Protein AF-0000000081877568 (afdb_homodimer)

Structure (mmCIF, N/CA/C/O backbone):
data_AF-0000000081877568-model_v1
#
loop_
_entity.id
_entity.type
_entity.pdbx_description
1 polymer 'Glutathione peroxidase'
#
loop_
_atom_site.group_PDB
_atom_site.id
_atom_site.type_symbol
_atom_site.label_atom_id
_atom_site.label_alt_id
_atom_site.label_comp_id
_atom_site.label_asym_id
_atom_site.label_entity_id
_atom_site.label_seq_id
_atom_site.pdbx_PDB_ins_code
_atom_site.Cartn_x
_atom_site.Cartn_y
_atom_site.Cartn_z
_atom_site.occupancy
_atom_site.B_iso_or_equiv
_atom_site.auth_seq_id
_atom_site.auth_comp_id
_atom_site.auth_asym_id
_atom_site.auth_atom_id
_atom_site.pdbx_PDB_model_num
ATOM 1 N N . ILE A 1 1 ? 14.102 19.844 -15.031 1 18.78 1 ILE A N 1
ATOM 2 C CA . ILE A 1 1 ? 12.945 18.953 -14.977 1 18.78 1 ILE A CA 1
ATOM 3 C C . ILE A 1 1 ? 12.984 18.156 -13.68 1 18.78 1 ILE A C 1
ATOM 5 O O . ILE A 1 1 ? 13.945 17.438 -13.414 1 18.78 1 ILE A O 1
ATOM 9 N N . CYS A 1 2 ? 12.453 18.781 -12.648 1 18.77 2 CYS A N 1
ATOM 10 C CA . CYS A 1 2 ? 12.531 18.562 -11.203 1 18.77 2 CYS A CA 1
ATOM 11 C C . CYS A 1 2 ? 11.984 17.188 -10.828 1 18.77 2 CYS A C 1
ATOM 13 O O . CYS A 1 2 ? 10.836 16.859 -11.133 1 18.77 2 CYS A O 1
ATOM 15 N N . ASN A 1 3 ? 12.805 16.141 -10.938 1 21.2 3 ASN A N 1
ATOM 16 C CA . ASN A 1 3 ? 12.641 14.719 -10.641 1 21.2 3 ASN A CA 1
ATOM 17 C C . ASN A 1 3 ? 12.164 14.492 -9.211 1 21.2 3 ASN A C 1
ATOM 19 O O . ASN A 1 3 ? 12.977 14.469 -8.281 1 21.2 3 ASN A O 1
ATOM 23 N N . ALA A 1 4 ? 11.078 15.148 -8.797 1 24.31 4 ALA A N 1
ATOM 24 C CA . ALA A 1 4 ? 10.555 15.164 -7.438 1 24.31 4 ALA A CA 1
ATOM 25 C C . ALA A 1 4 ? 10.117 13.773 -7 1 24.31 4 ALA A C 1
ATOM 27 O O . ALA A 1 4 ? 9.227 13.172 -7.609 1 24.31 4 ALA A O 1
ATOM 28 N N . THR A 1 5 ? 11.023 12.891 -6.59 1 25.52 5 THR A N 1
ATOM 29 C CA . THR A 1 5 ? 10.828 11.531 -6.094 1 25.52 5 THR A CA 1
ATOM 30 C C . THR A 1 5 ? 9.953 11.539 -4.84 1 25.52 5 THR A C 1
ATOM 32 O O . THR A 1 5 ? 10.328 12.117 -3.82 1 25.52 5 THR A O 1
ATOM 35 N N . LEU A 1 6 ? 8.703 11.781 -4.914 1 25.05 6 LEU A N 1
ATOM 36 C CA . LEU A 1 6 ? 7.84 11.719 -3.738 1 25.05 6 LEU A CA 1
ATOM 37 C C . LEU A 1 6 ? 7.848 10.32 -3.131 1 25.05 6 LEU A C 1
ATOM 39 O O . LEU A 1 6 ? 7.598 9.336 -3.828 1 25.05 6 LEU A O 1
ATOM 43 N N . ALA A 1 7 ? 8.586 10.086 -2.074 1 28.97 7 ALA A N 1
ATOM 44 C CA . ALA A 1 7 ? 8.648 8.844 -1.309 1 28.97 7 ALA A CA 1
ATOM 45 C C . ALA A 1 7 ? 7.379 8.641 -0.487 1 28.97 7 ALA A C 1
ATOM 47 O O . ALA A 1 7 ? 6.984 9.516 0.28 1 28.97 7 ALA A O 1
ATOM 48 N N . TYR A 1 8 ? 6.348 8.023 -1.062 1 29.47 8 TYR A N 1
ATOM 49 C CA . TYR A 1 8 ? 5.18 7.758 -0.227 1 29.47 8 TYR A CA 1
ATOM 50 C C . TYR A 1 8 ? 5.438 6.578 0.703 1 29.47 8 TYR A C 1
ATOM 52 O O . TYR A 1 8 ? 6.016 5.57 0.292 1 29.47 8 TYR A O 1
ATOM 60 N N . PHE A 1 9 ? 5.66 6.824 1.998 1 29.78 9 PHE A N 1
ATOM 61 C CA . PHE A 1 9 ? 5.82 5.812 3.035 1 29.78 9 PHE A CA 1
ATOM 62 C C . PHE A 1 9 ? 4.473 5.188 3.393 1 29.78 9 PHE A C 1
ATOM 64 O O . PHE A 1 9 ? 3.541 5.895 3.777 1 29.78 9 PHE A O 1
ATOM 71 N N . ILE A 1 10 ? 4.023 4.113 2.703 1 33.88 10 ILE A N 1
ATOM 72 C CA . ILE A 1 10 ? 2.811 3.428 3.135 1 33.88 10 ILE A CA 1
ATOM 73 C C . ILE A 1 10 ? 3.141 2.455 4.266 1 33.88 10 ILE A C 1
ATOM 75 O O . ILE A 1 10 ? 3.91 1.509 4.07 1 33.88 10 ILE A O 1
ATOM 79 N N . SER A 1 11 ? 3.094 2.803 5.566 1 32.31 11 SER A N 1
ATOM 80 C CA . SER A 1 11 ? 3.246 1.868 6.68 1 32.31 11 SER A CA 1
ATOM 81 C C . SER A 1 11 ? 1.912 1.228 7.047 1 32.31 11 SER A C 1
ATOM 83 O O . SER A 1 11 ? 0.944 1.928 7.352 1 32.31 11 SER A O 1
ATOM 85 N N . ILE A 1 12 ? 1.665 -0.004 6.707 1 33.75 12 ILE A N 1
ATOM 86 C CA . ILE A 1 12 ? 0.531 -0.754 7.234 1 33.75 12 ILE A CA 1
ATOM 87 C C . ILE A 1 12 ? 0.795 -1.132 8.688 1 33.75 12 ILE A C 1
ATOM 89 O O . ILE A 1 12 ? 1.761 -1.84 8.992 1 33.75 12 ILE A O 1
ATOM 93 N N . ILE A 1 13 ? 0.238 -0.542 9.781 1 34.72 13 ILE A N 1
ATOM 94 C CA . ILE A 1 13 ? 0.428 -0.777 11.211 1 34.72 13 ILE A CA 1
ATOM 95 C C . ILE A 1 13 ? -0.438 -1.951 11.656 1 34.72 13 ILE A C 1
ATOM 97 O O . ILE A 1 13 ? -1.658 -1.936 11.477 1 34.72 13 ILE A O 1
ATOM 101 N N . PHE A 1 14 ? 0.13 -3.184 11.969 1 32.09 14 PHE A N 1
ATOM 102 C CA . PHE A 1 14 ? -0.441 -4.406 12.516 1 32.09 14 PHE A CA 1
ATOM 103 C C . PHE A 1 14 ? -0.723 -4.246 14.008 1 32.09 14 PHE A C 1
ATOM 105 O O . PHE A 1 14 ? 0.167 -3.879 14.781 1 32.09 14 PHE A O 1
ATOM 112 N N . LEU A 1 15 ? -2.014 -4.211 14.555 1 32.47 15 LEU A N 1
ATOM 113 C CA . LEU A 1 15 ? -2.352 -4.191 15.977 1 32.47 15 LEU A CA 1
ATOM 114 C C . LEU A 1 15 ? -2.418 -5.609 16.531 1 32.47 15 LEU A C 1
ATOM 116 O O . LEU A 1 15 ? -3.354 -6.355 16.25 1 32.47 15 LEU A O 1
ATOM 120 N N . ALA A 1 16 ? -1.435 -6.523 16.859 1 30.75 16 ALA A N 1
ATOM 121 C CA . ALA A 1 16 ? -1.685 -7.727 17.656 1 30.75 16 ALA A CA 1
ATOM 122 C C . ALA A 1 16 ? -1.889 -7.391 19.125 1 30.75 16 ALA A C 1
ATOM 124 O O . ALA A 1 16 ? -1.074 -6.684 19.719 1 30.75 16 ALA A O 1
ATOM 125 N N . PHE A 1 17 ? -3.076 -7.613 19.766 1 33.62 17 PHE A N 1
ATOM 126 C CA . PHE A 1 17 ? -3.35 -7.551 21.203 1 33.62 17 PHE A CA 1
ATOM 127 C C . PHE A 1 17 ? -2.73 -8.742 21.922 1 33.62 17 PHE A C 1
ATOM 129 O O . PHE A 1 17 ? -3.277 -9.844 21.891 1 33.62 17 PHE A O 1
ATOM 136 N N . SER A 1 18 ? -1.493 -9.258 21.953 1 36.12 18 SER A N 1
ATOM 137 C CA . SER A 1 18 ? -1.161 -10.258 22.969 1 36.12 18 SER A CA 1
ATOM 138 C C . SER A 1 18 ? -1.248 -9.672 24.375 1 36.12 18 SER A C 1
ATOM 140 O O . SER A 1 18 ? -1.17 -8.461 24.547 1 36.12 18 SER A O 1
ATOM 142 N N . ALA A 1 19 ? -1.182 -10.727 25.656 1 34.47 19 ALA A N 1
ATOM 143 C CA . ALA A 1 19 ? -1.156 -10.68 27.125 1 34.47 19 ALA A CA 1
ATOM 144 C C . ALA A 1 19 ? -0.089 -9.703 27.609 1 34.47 19 ALA A C 1
ATOM 146 O O . ALA A 1 19 ? 0.769 -9.266 26.844 1 34.47 19 ALA A O 1
ATOM 147 N N . SER A 1 20 ? 0.709 -10.07 28.953 1 37.31 20 SER A N 1
ATOM 148 C CA . SER A 1 20 ? 1.477 -9.25 29.891 1 37.31 20 SER A CA 1
ATOM 149 C C . SER A 1 20 ? 2.641 -8.555 29.188 1 37.31 20 SER A C 1
ATOM 151 O O . SER A 1 20 ? 3.547 -8.039 29.844 1 37.31 20 SER A O 1
ATOM 153 N N . GLU A 1 21 ? 3.1 -8.922 27.906 1 36.28 21 GLU A N 1
ATOM 154 C CA . GLU A 1 21 ? 4.414 -8.656 27.328 1 36.28 21 GLU A CA 1
ATOM 155 C C . GLU A 1 21 ? 4.719 -7.16 27.312 1 36.28 21 GLU A C 1
ATOM 157 O O . GLU A 1 21 ? 3.811 -6.34 27.188 1 36.28 21 GLU A O 1
ATOM 162 N N . GLN A 1 22 ? 5.898 -6.691 27.703 1 38.66 22 GLN A N 1
ATOM 163 C CA . GLN A 1 22 ? 6.477 -5.383 27.422 1 38.66 22 GLN A CA 1
ATOM 164 C C . GLN A 1 22 ? 6.008 -4.855 26.062 1 38.66 22 GLN A C 1
ATOM 166 O O . GLN A 1 22 ? 6.211 -5.508 25.047 1 38.66 22 GLN A O 1
ATOM 171 N N . LYS A 1 23 ? 4.867 -4.41 25.875 1 45.69 23 LYS A N 1
ATOM 172 C CA . LYS A 1 23 ? 4.176 -3.893 24.703 1 45.69 23 LYS A CA 1
ATOM 173 C C . LYS A 1 23 ? 5.164 -3.307 23.688 1 45.69 23 LYS A C 1
ATOM 175 O O . LYS A 1 23 ? 5.809 -2.293 23.969 1 45.69 23 LYS A O 1
ATOM 180 N N . GLU A 1 24 ? 6.066 -4.055 23.172 1 52.91 24 GLU A N 1
ATOM 181 C CA . GLU A 1 24 ? 6.816 -3.404 22.094 1 52.91 24 GLU A CA 1
ATOM 182 C C . GLU A 1 24 ? 5.941 -2.406 21.344 1 52.91 24 GLU A C 1
ATOM 184 O O . GLU A 1 24 ? 4.836 -2.74 20.922 1 52.91 24 GLU A O 1
ATOM 189 N N . ASP A 1 25 ? 6.125 -1.146 21.656 1 72.56 25 ASP A N 1
ATOM 190 C CA . ASP A 1 25 ? 5.371 -0.02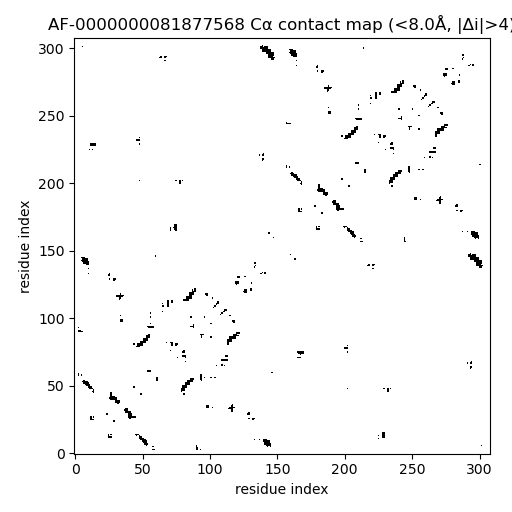6 21.094 1 72.56 25 ASP A CA 1
ATOM 191 C C . ASP A 1 25 ? 5.219 -0.163 19.578 1 72.56 25 ASP A C 1
ATOM 193 O O . ASP A 1 25 ? 6.168 -0.52 18.891 1 72.56 25 ASP A O 1
ATOM 197 N N . ASP A 1 26 ? 4.055 -0.529 19.141 1 81.69 26 ASP A N 1
ATOM 198 C CA . ASP A 1 26 ? 3.748 -0.515 17.703 1 81.69 26 ASP A CA 1
ATOM 199 C C . ASP A 1 26 ? 3.393 0.893 17.234 1 81.69 26 ASP A C 1
ATOM 201 O O . ASP A 1 26 ? 3.5 1.854 18 1 81.69 26 ASP A O 1
ATOM 205 N N . PHE A 1 27 ? 3.227 1.015 15.984 1 86.44 27 PHE A N 1
ATOM 206 C CA . PHE A 1 27 ? 2.955 2.305 15.359 1 86.44 27 PHE A CA 1
ATOM 207 C C . PHE A 1 27 ? 1.814 3.021 16.062 1 86.44 27 PHE A C 1
ATOM 209 O O . PHE A 1 27 ? 1.843 4.246 16.219 1 86.44 27 PHE A O 1
ATOM 216 N N . TYR A 1 28 ? 0.885 2.279 16.594 1 90.88 28 TYR A N 1
ATOM 217 C CA . TYR A 1 28 ? -0.336 2.863 17.141 1 90.88 28 TYR A CA 1
ATOM 218 C C . TYR A 1 28 ? -0.117 3.354 18.562 1 90.88 28 TYR A C 1
ATOM 220 O O . TYR A 1 28 ? -0.989 4.004 19.141 1 90.88 28 TYR A O 1
ATOM 228 N N . SER A 1 29 ? 1.062 3.168 19.078 1 93.5 29 SER A N 1
ATOM 229 C CA . SER A 1 29 ? 1.365 3.617 20.438 1 93.5 29 SER A CA 1
ATOM 230 C C . SER A 1 29 ? 1.838 5.066 20.453 1 93.5 29 SER A C 1
ATOM 232 O O . SER A 1 29 ? 1.938 5.684 21.516 1 93.5 29 SER A O 1
ATOM 234 N N . PHE A 1 30 ? 2.021 5.664 19.297 1 95 30 PHE A N 1
ATOM 235 C CA . PHE A 1 30 ? 2.561 7.016 19.203 1 95 30 PHE A CA 1
ATOM 236 C C . PHE A 1 30 ? 1.437 8.047 19.188 1 95 30 PHE A C 1
ATOM 238 O O . PHE A 1 30 ? 0.275 7.699 18.953 1 95 30 PHE A O 1
ATOM 245 N N . LYS A 1 31 ? 1.848 9.258 19.578 1 97.81 31 LYS A N 1
ATOM 246 C CA . LYS A 1 31 ? 0.996 10.43 19.406 1 97.81 31 LYS A CA 1
ATOM 247 C C . LYS A 1 31 ? 1.53 11.352 18.312 1 97.81 31 LYS A C 1
ATOM 249 O O . LYS A 1 31 ? 2.744 11.492 18.156 1 97.81 31 LYS A O 1
ATOM 254 N N . VAL A 1 32 ? 0.561 11.961 17.594 1 97.69 32 VAL A N 1
ATOM 255 C CA . VAL A 1 32 ? 0.869 12.922 16.531 1 97.69 32 VAL A CA 1
ATOM 256 C C . VAL A 1 32 ? -0.058 14.125 16.641 1 97.69 32 VAL A C 1
ATOM 258 O O . VAL A 1 32 ? -1.052 14.094 17.375 1 97.69 32 VAL A O 1
ATOM 261 N N . VAL A 1 33 ? 0.309 15.234 16.031 1 98.75 33 VAL A N 1
ATOM 262 C CA . VAL A 1 33 ? -0.529 16.438 16 1 98.75 33 VAL A CA 1
ATOM 263 C C . VAL A 1 33 ? -1.348 16.453 14.711 1 98.75 33 VAL A C 1
ATOM 265 O O . VAL A 1 33 ? -0.802 16.281 13.625 1 98.75 33 VAL A O 1
ATOM 268 N N . ASN A 1 34 ? -2.633 16.531 14.836 1 98.75 34 ASN A N 1
ATOM 269 C CA . ASN A 1 34 ? -3.426 16.609 13.617 1 98.75 34 ASN A CA 1
ATOM 270 C C . ASN A 1 34 ? -3.25 17.953 12.922 1 98.75 34 ASN A C 1
ATOM 272 O O . ASN A 1 34 ? -2.553 18.844 13.43 1 98.75 34 ASN A O 1
ATOM 276 N N . ILE A 1 35 ? -3.811 18.141 11.75 1 98.81 35 ILE A N 1
ATOM 277 C CA . ILE A 1 35 ? -3.477 19.266 10.891 1 98.81 35 ILE A CA 1
ATOM 278 C C . ILE A 1 35 ? -4.031 20.562 11.492 1 98.81 35 ILE A C 1
ATOM 280 O O . ILE A 1 35 ? -3.617 21.656 11.109 1 98.81 35 ILE A O 1
ATOM 284 N N . ARG A 1 36 ? -4.879 20.469 12.445 1 98.56 36 ARG A N 1
ATOM 285 C CA . ARG A 1 36 ? -5.469 21.625 13.109 1 98.56 36 ARG A CA 1
ATOM 286 C C . ARG A 1 36 ? -4.781 21.906 14.438 1 98.56 36 ARG A C 1
ATOM 288 O O . ARG A 1 36 ? -5.25 22.719 15.227 1 98.56 36 ARG A O 1
ATOM 295 N N . GLY A 1 37 ? -3.787 21.094 14.781 1 98.5 37 GLY A N 1
ATOM 296 C CA . GLY A 1 37 ? -2.936 21.453 15.906 1 98.5 37 GLY A CA 1
ATOM 297 C C . GLY A 1 37 ? -3.254 20.656 17.156 1 98.5 37 GLY A C 1
ATOM 298 O O . GLY A 1 37 ? -2.662 20.891 18.219 1 98.5 37 GLY A O 1
ATOM 299 N N . LYS A 1 38 ? -4.113 19.75 17.094 1 98.56 38 LYS A N 1
ATOM 300 C CA . LYS A 1 38 ? -4.469 18.953 18.266 1 98.56 38 LYS A CA 1
ATOM 301 C C . LYS A 1 38 ? -3.613 17.688 18.344 1 98.56 38 LYS A C 1
ATOM 303 O O . LYS A 1 38 ? -3.395 17.016 17.328 1 98.56 38 LYS A O 1
ATOM 308 N N . LEU A 1 39 ? -3.08 17.422 19.609 1 98.44 39 LEU A N 1
ATOM 309 C CA . LEU A 1 39 ? -2.379 16.172 19.844 1 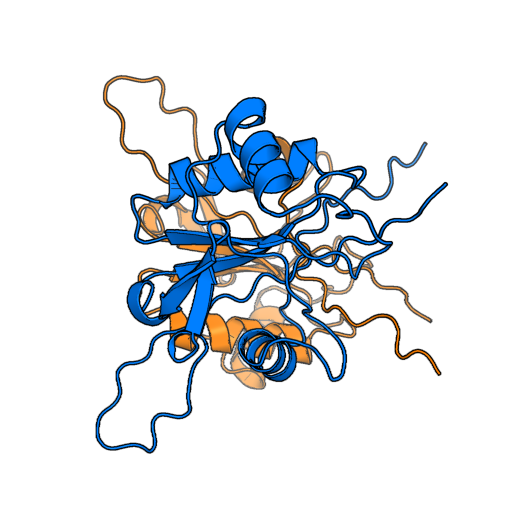98.44 39 LEU A CA 1
ATOM 310 C C . LEU A 1 39 ? -3.346 14.992 19.812 1 98.44 39 LEU A C 1
ATOM 312 O O . LEU A 1 39 ? -4.375 15.008 20.484 1 98.44 39 LEU A O 1
ATOM 316 N N . VAL A 1 40 ? -3.125 14 18.984 1 98.06 40 VAL A N 1
ATOM 317 C CA . VAL A 1 40 ? -4.004 12.852 18.812 1 98.06 40 VAL A CA 1
ATOM 318 C C . VAL A 1 40 ? -3.205 11.562 19 1 98.06 40 VAL A C 1
ATOM 320 O O . VAL A 1 40 ? -2.07 11.453 18.531 1 98.06 40 VAL A O 1
ATOM 323 N N . SER A 1 41 ? -3.781 10.633 19.781 1 97.94 41 SER A N 1
ATOM 324 C CA . SER A 1 41 ? -3.186 9.305 19.906 1 97.94 41 SER A CA 1
ATOM 325 C C . SER A 1 41 ? -3.494 8.445 18.688 1 97.94 41 SER A C 1
ATOM 327 O O . SER A 1 41 ? -4.648 8.359 18.25 1 97.94 41 SER A O 1
ATOM 329 N N . LEU A 1 42 ? -2.494 7.762 18.109 1 95.81 42 LEU A N 1
ATOM 330 C CA . LEU A 1 42 ? -2.715 6.863 16.969 1 95.81 42 LEU A CA 1
ATOM 331 C C . LEU A 1 42 ? -3.445 5.602 17.422 1 95.81 42 LEU A C 1
ATOM 333 O O . LEU A 1 42 ? -3.914 4.824 16.578 1 95.81 42 LEU A O 1
ATOM 337 N N . ASP A 1 43 ? -3.633 5.418 18.688 1 96.19 43 ASP A N 1
ATOM 338 C CA . ASP A 1 43 ? -4.348 4.277 19.25 1 96.19 43 ASP A CA 1
ATOM 339 C C . ASP A 1 43 ? -5.781 4.215 18.719 1 96.19 43 ASP A C 1
ATOM 341 O O . ASP A 1 43 ? -6.379 3.139 18.672 1 96.19 43 ASP A O 1
ATOM 345 N N . LYS A 1 44 ? -6.312 5.301 18.359 1 96 44 LYS A N 1
ATOM 346 C CA . LYS A 1 44 ? -7.688 5.348 17.859 1 96 44 LYS A CA 1
ATOM 347 C C . LYS A 1 44 ? -7.836 4.551 16.578 1 96 44 LYS A C 1
ATOM 349 O O . LYS A 1 44 ? -8.953 4.211 16.172 1 96 44 LYS A O 1
ATOM 354 N N . TYR A 1 45 ? -6.719 4.258 15.922 1 92.38 45 TYR A N 1
ATOM 355 C CA . TYR A 1 45 ? -6.758 3.521 14.664 1 92.38 45 TYR A CA 1
ATOM 356 C C . TYR A 1 45 ? -6.398 2.055 14.875 1 92.38 45 TYR A C 1
ATOM 358 O O . TYR A 1 45 ? -6.336 1.279 13.922 1 92.38 45 TYR A O 1
ATOM 366 N N . ARG A 1 46 ? -6.074 1.733 16.125 1 90.69 46 ARG A N 1
ATOM 367 C CA . ARG A 1 46 ? -5.781 0.337 16.438 1 90.69 46 ARG A CA 1
ATOM 368 C C . ARG A 1 46 ? -6.953 -0.563 16.062 1 90.69 46 ARG A C 1
ATOM 370 O O . ARG A 1 46 ? -8.109 -0.216 16.297 1 90.69 46 ARG A O 1
ATOM 377 N N . GLY A 1 47 ? -6.695 -1.741 15.391 1 87.44 47 GLY A N 1
ATOM 378 C CA . GLY A 1 47 ? -7.746 -2.648 14.961 1 87.44 47 GLY A CA 1
ATOM 379 C C . GLY A 1 47 ? -8.242 -2.359 13.562 1 87.44 47 GLY A C 1
ATOM 380 O O . GLY A 1 47 ? -9.148 -3.039 13.062 1 87.44 47 GLY A O 1
ATOM 381 N N . SER A 1 48 ? -7.746 -1.389 12.977 1 89.38 48 SER A N 1
ATOM 382 C CA . SER A 1 48 ? -7.984 -1.056 11.578 1 89.38 48 SER A CA 1
ATOM 383 C C . SER A 1 48 ? -6.695 -1.119 10.766 1 89.38 48 SER A C 1
ATOM 385 O O . SER A 1 48 ? -5.602 -1.15 11.328 1 89.38 48 SER A O 1
ATOM 387 N N . VAL A 1 49 ? -6.879 -1.251 9.461 1 86.88 49 VAL A N 1
ATOM 388 C CA . VAL A 1 49 ? -5.75 -1.128 8.547 1 86.88 49 VAL A CA 1
ATOM 389 C C . VAL A 1 49 ? -5.531 0.34 8.188 1 86.88 49 VAL A C 1
ATOM 391 O O . VAL A 1 49 ? -6.48 1.042 7.82 1 86.88 49 VAL A O 1
ATOM 394 N N . SER A 1 50 ? -4.289 0.785 8.391 1 89.12 50 SER A N 1
ATOM 395 C CA . SER A 1 50 ? -3.982 2.178 8.078 1 89.12 50 SER A CA 1
ATOM 396 C C . SER A 1 50 ? -2.959 2.279 6.949 1 89.12 50 SER A C 1
ATOM 398 O O . SER A 1 50 ? -1.943 1.581 6.961 1 89.12 50 SER A O 1
ATOM 400 N N . LEU A 1 51 ? -3.301 3.064 5.934 1 88.38 51 LEU A N 1
ATOM 401 C CA . LEU A 1 51 ? -2.311 3.518 4.965 1 88.38 51 LEU A CA 1
ATOM 402 C C . LEU A 1 51 ? -1.699 4.848 5.391 1 88.38 51 LEU A C 1
ATOM 404 O O . LEU A 1 51 ? -2.371 5.883 5.359 1 88.38 51 LEU A O 1
ATOM 408 N N . VAL A 1 52 ? -0.433 4.797 5.773 1 88.56 52 VAL A N 1
ATOM 409 C CA . VAL A 1 52 ? 0.292 6 6.172 1 88.56 52 VAL A CA 1
ATOM 410 C C . VAL A 1 52 ? 1.002 6.598 4.961 1 88.56 52 VAL A C 1
ATOM 412 O O . VAL A 1 52 ? 1.849 5.949 4.344 1 88.56 52 VAL A O 1
ATOM 415 N N . VAL A 1 53 ? 0.676 7.875 4.668 1 89.69 53 VAL A N 1
ATOM 416 C CA . VAL A 1 53 ? 1.186 8.438 3.422 1 89.69 53 VAL A CA 1
ATOM 417 C C . VAL A 1 53 ? 1.761 9.828 3.682 1 89.69 53 VAL A C 1
ATOM 419 O O . VAL A 1 53 ? 1.217 10.594 4.484 1 89.69 53 VAL A O 1
ATOM 422 N N . ASN A 1 54 ? 2.896 10.016 3.09 1 89 54 ASN A N 1
ATOM 423 C CA . ASN A 1 54 ? 3.391 11.383 2.99 1 89 54 ASN A CA 1
ATOM 424 C C . ASN A 1 54 ? 2.809 12.102 1.776 1 89 54 ASN A C 1
ATOM 426 O O . ASN A 1 54 ? 2.893 11.602 0.654 1 89 54 ASN A O 1
ATOM 430 N N . VAL A 1 55 ? 2.283 13.312 1.99 1 91.5 55 VAL A N 1
ATOM 431 C CA . VAL A 1 55 ? 1.655 14.039 0.893 1 91.5 55 VAL A CA 1
ATOM 432 C C . VAL A 1 55 ? 2.34 15.391 0.713 1 91.5 55 VAL A C 1
ATOM 434 O O . VAL A 1 55 ? 3.014 15.883 1.624 1 91.5 55 VAL A O 1
ATOM 437 N N . ALA A 1 56 ? 2.195 15.898 -0.486 1 93.25 56 ALA A N 1
ATOM 438 C CA . ALA A 1 56 ? 2.717 17.219 -0.861 1 93.25 56 ALA A CA 1
ATOM 439 C C . ALA A 1 56 ? 1.785 17.906 -1.846 1 93.25 56 ALA A C 1
ATOM 441 O O . ALA A 1 56 ? 1.227 17.281 -2.742 1 93.25 56 ALA A O 1
ATOM 442 N N . SER A 1 57 ? 1.64 19.25 -1.717 1 96 57 SER A N 1
ATOM 443 C CA . SER A 1 57 ? 0.699 20.016 -2.521 1 96 57 SER A CA 1
ATOM 444 C C . SER A 1 57 ? 1.319 20.438 -3.85 1 96 57 SER A C 1
ATOM 446 O O . SER A 1 57 ? 0.605 20.781 -4.793 1 96 57 SER A O 1
ATOM 448 N N . GLU A 1 58 ? 2.639 20.453 -3.98 1 93.81 58 GLU A N 1
ATOM 449 C CA . GLU A 1 58 ? 3.285 20.984 -5.176 1 93.81 58 GLU A CA 1
ATOM 450 C C . GLU A 1 58 ? 4.109 19.922 -5.883 1 93.81 58 GLU A C 1
ATOM 452 O O . GLU A 1 58 ? 5.059 20.234 -6.602 1 93.81 58 GLU A O 1
ATOM 457 N N . CYS A 1 59 ? 3.764 18.797 -5.629 1 86.75 59 CYS A N 1
ATOM 458 C CA . CYS A 1 59 ? 4.363 17.672 -6.352 1 86.75 59 CYS A CA 1
ATOM 459 C C . CYS A 1 59 ? 3.666 17.453 -7.688 1 86.75 59 CYS A C 1
ATOM 461 O O . CYS A 1 59 ? 2.463 17.688 -7.812 1 86.75 59 CYS A O 1
ATOM 463 N N . GLY A 1 60 ? 4.398 17.031 -8.734 1 84.12 60 GLY A N 1
ATOM 464 C CA . GLY A 1 60 ? 3.859 16.781 -10.062 1 84.12 60 GLY A CA 1
ATOM 465 C C . GLY A 1 60 ? 2.758 15.734 -10.07 1 84.12 60 GLY A C 1
ATOM 466 O O . GLY A 1 60 ? 1.944 15.695 -11 1 84.12 60 GLY A O 1
ATOM 467 N N . TYR A 1 61 ? 2.559 14.984 -9.031 1 81.81 61 TYR A N 1
ATOM 468 C CA . TYR A 1 61 ? 1.555 13.93 -8.977 1 81.81 61 TYR A CA 1
ATOM 469 C C . TYR A 1 61 ? 0.515 14.219 -7.898 1 81.81 61 TYR A C 1
ATOM 471 O O . TYR A 1 61 ? -0.291 13.352 -7.555 1 81.81 61 TYR A O 1
ATOM 479 N N . THR A 1 62 ? 0.541 15.312 -7.457 1 90.56 62 THR A N 1
ATOM 480 C CA . THR A 1 62 ? -0.355 15.695 -6.371 1 90.56 62 THR A CA 1
ATOM 481 C C . THR A 1 62 ? -1.806 15.391 -6.734 1 90.56 62 THR A C 1
ATOM 483 O O . THR A 1 62 ? -2.527 14.766 -5.957 1 90.56 62 THR A O 1
ATOM 486 N N . ASP A 1 63 ? -2.225 15.742 -7.906 1 92.12 63 ASP A N 1
ATOM 487 C CA . ASP A 1 63 ? -3.609 15.57 -8.336 1 92.12 63 ASP A CA 1
ATOM 488 C C . ASP A 1 63 ? -4.008 14.102 -8.32 1 92.12 63 ASP A C 1
ATOM 490 O O . ASP A 1 63 ? -4.973 13.719 -7.656 1 92.12 63 ASP A O 1
ATOM 494 N N . SER A 1 64 ? -3.215 13.352 -8.961 1 86.62 64 SER A N 1
ATOM 495 C CA . SER A 1 64 ? -3.551 11.938 -9.047 1 86.62 64 SER A CA 1
ATOM 496 C C . SER A 1 64 ? -3.453 11.266 -7.684 1 86.62 64 SER A C 1
ATOM 498 O O . SER A 1 64 ? -4.238 10.367 -7.371 1 86.62 64 SER A O 1
ATOM 500 N N . HIS A 1 65 ? -2.549 11.672 -6.852 1 87.69 65 HIS A N 1
ATOM 501 C CA . HIS A 1 65 ? -2.365 11.078 -5.535 1 87.69 65 HIS A CA 1
ATOM 502 C C . HIS A 1 65 ? -3.564 11.344 -4.633 1 87.69 65 HIS A C 1
ATOM 504 O O . HIS A 1 65 ? -4.141 10.414 -4.062 1 87.69 65 HIS A O 1
ATOM 510 N N . TYR A 1 66 ? -3.957 12.562 -4.551 1 91.75 66 TYR A N 1
ATOM 511 C CA . TYR A 1 66 ? -5.07 12.883 -3.666 1 91.75 66 TYR A CA 1
ATOM 512 C C . TYR A 1 66 ? -6.359 12.234 -4.156 1 91.75 66 TYR A C 1
ATOM 514 O O . TYR A 1 66 ? -7.164 11.75 -3.352 1 91.75 66 TYR A O 1
ATOM 522 N N . LYS A 1 67 ? -6.57 12.211 -5.441 1 90.88 67 LYS A N 1
ATOM 523 C CA . LYS A 1 67 ? -7.758 11.555 -5.98 1 90.88 67 LYS A CA 1
ATOM 524 C C . LYS A 1 67 ? -7.766 10.07 -5.641 1 90.88 67 LYS A C 1
ATOM 526 O O . LYS A 1 67 ? -8.789 9.531 -5.215 1 90.88 67 LYS A O 1
ATOM 531 N N . ALA A 1 68 ? -6.648 9.477 -5.793 1 86.31 68 ALA A N 1
ATOM 532 C CA . ALA A 1 68 ? -6.543 8.047 -5.496 1 86.31 68 ALA A CA 1
ATOM 533 C C . ALA A 1 68 ? -6.723 7.785 -4.004 1 86.31 68 ALA A C 1
ATOM 535 O O . ALA A 1 68 ? -7.426 6.848 -3.613 1 86.31 68 ALA A O 1
ATOM 536 N N . LEU A 1 69 ? -6.098 8.547 -3.188 1 90.56 69 LEU A N 1
ATOM 537 C CA . LEU A 1 69 ? -6.195 8.375 -1.741 1 90.56 69 LEU A CA 1
ATOM 538 C C . LEU A 1 69 ? -7.637 8.555 -1.271 1 90.56 69 LEU A C 1
ATOM 540 O O . LEU A 1 69 ? -8.125 7.789 -0.437 1 90.56 69 LEU A O 1
ATOM 544 N N . GLN A 1 70 ? -8.305 9.547 -1.809 1 93.56 70 GLN A N 1
ATOM 545 C CA . GLN A 1 70 ? -9.695 9.766 -1.431 1 93.56 70 GLN A CA 1
ATOM 546 C C . GLN A 1 70 ? -10.586 8.625 -1.917 1 93.56 70 GLN A C 1
ATOM 548 O O . GLN A 1 70 ? -11.523 8.219 -1.222 1 93.56 70 GLN A O 1
ATOM 553 N N . LYS A 1 71 ? -10.328 8.211 -3.117 1 89.19 71 LYS A N 1
ATOM 554 C CA . LYS A 1 71 ? -11.078 7.055 -3.611 1 89.19 71 LYS A CA 1
ATOM 555 C C . LYS A 1 71 ? -10.883 5.848 -2.701 1 89.19 71 LYS A C 1
ATOM 557 O O . LYS A 1 71 ? -11.844 5.156 -2.363 1 89.19 71 LYS A O 1
ATOM 562 N N . LEU A 1 72 ? -9.609 5.562 -2.299 1 87.69 72 LEU A N 1
ATOM 563 C CA . LEU A 1 72 ? -9.32 4.453 -1.393 1 87.69 72 LEU A CA 1
ATOM 564 C C . LEU A 1 72 ? -10.078 4.613 -0.08 1 87.69 72 LEU A C 1
ATOM 566 O O . LEU A 1 72 ? -10.68 3.658 0.415 1 87.69 72 LEU A O 1
ATOM 570 N N . GLN A 1 73 ? -10.023 5.789 0.437 1 92.12 73 GLN A N 1
ATOM 571 C CA . GLN A 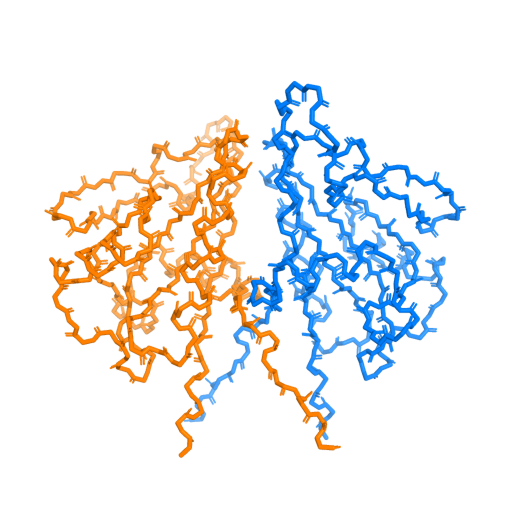1 73 ? -10.734 6.043 1.687 1 92.12 73 GLN A CA 1
ATOM 572 C C . GLN A 1 73 ? -12.227 5.785 1.53 1 92.12 73 GLN A C 1
ATOM 574 O O . GLN A 1 73 ? -12.852 5.164 2.395 1 92.12 73 GLN A O 1
ATOM 579 N N . ARG A 1 74 ? -12.797 6.297 0.445 1 93.31 74 ARG A N 1
ATOM 580 C CA . ARG A 1 74 ? -14.227 6.129 0.205 1 93.31 74 ARG A CA 1
ATOM 581 C C . ARG A 1 74 ? -14.586 4.652 0.051 1 93.31 74 ARG A C 1
ATOM 583 O O . ARG A 1 74 ? -15.57 4.188 0.628 1 93.31 74 ARG A O 1
ATOM 590 N N . GLU A 1 75 ? -13.82 3.959 -0.618 1 84.69 75 GLU A N 1
ATOM 591 C CA . GLU A 1 75 ? -14.164 2.582 -0.964 1 84.69 75 GLU A CA 1
ATOM 592 C C . GLU A 1 75 ? -13.836 1.628 0.182 1 84.69 75 GLU A C 1
ATOM 594 O O . GLU A 1 75 ? -14.547 0.646 0.402 1 84.69 75 GLU A O 1
ATOM 599 N N . LEU A 1 76 ? -12.766 1.925 0.93 1 87.25 76 LEU A N 1
ATOM 600 C CA . LEU A 1 76 ? -12.305 0.951 1.914 1 87.25 76 LEU A CA 1
ATOM 601 C C . LEU A 1 76 ? -12.625 1.419 3.33 1 87.25 76 LEU A C 1
ATOM 603 O O . LEU A 1 76 ? -12.57 0.629 4.277 1 87.25 76 LEU A O 1
ATOM 607 N N . GLY A 1 77 ? -12.953 2.646 3.422 1 90.75 77 GLY A N 1
ATOM 608 C CA . GLY A 1 77 ? -13.289 3.195 4.727 1 90.75 77 GLY A CA 1
ATOM 609 C C . GLY A 1 77 ? -14.297 2.352 5.488 1 90.75 77 GLY A C 1
ATOM 610 O O . GLY A 1 77 ? -14.109 2.07 6.672 1 90.75 77 GLY A O 1
ATOM 611 N N . PRO A 1 78 ? -15.367 1.865 4.809 1 90.56 78 PRO A N 1
ATOM 612 C CA . PRO A 1 78 ? -16.375 1.049 5.488 1 90.56 78 PRO A CA 1
ATOM 613 C C . PRO A 1 78 ? -15.82 -0.28 5.992 1 90.56 78 PRO A C 1
ATOM 615 O O . PRO A 1 78 ? -16.484 -0.975 6.77 1 90.56 78 PRO A O 1
ATOM 618 N N . TYR A 1 79 ? -14.648 -0.661 5.613 1 85.75 79 TYR A N 1
ATOM 619 C CA . TYR A 1 79 ? -14.055 -1.933 6 1 85.75 79 TYR A CA 1
ATOM 620 C C . TYR A 1 79 ? -12.875 -1.716 6.941 1 85.75 79 TYR A C 1
ATOM 622 O O . TYR A 1 79 ? -11.852 -2.395 6.828 1 85.75 79 TYR A O 1
ATOM 630 N N . HIS A 1 80 ? -12.945 -0.772 7.828 1 89.12 80 HIS A N 1
ATOM 631 C CA . HIS A 1 80 ? -11.969 -0.488 8.875 1 89.12 80 HIS A CA 1
ATOM 632 C C . HIS A 1 80 ? -10.602 -0.173 8.281 1 89.12 80 HIS A C 1
ATOM 634 O O . HIS A 1 80 ? -9.594 -0.745 8.695 1 89.12 80 HIS A O 1
ATOM 640 N N . PHE A 1 81 ? -10.633 0.728 7.332 1 89.94 81 PHE A N 1
ATOM 641 C CA . PHE A 1 81 ? -9.453 1.229 6.648 1 89.94 81 PHE A CA 1
ATOM 642 C C . PHE A 1 81 ? -9.375 2.748 6.742 1 89.94 81 PHE A C 1
ATOM 644 O O . PHE A 1 81 ? -10.391 3.436 6.613 1 89.94 81 PHE A O 1
ATOM 651 N N . ASN A 1 82 ? -8.117 3.215 7.031 1 91.94 82 ASN A N 1
ATOM 652 C CA . ASN A 1 82 ? -7.906 4.656 7.059 1 91.94 82 ASN A CA 1
ATOM 653 C C . ASN A 1 82 ? -6.648 5.055 6.289 1 91.94 82 ASN A C 1
ATOM 655 O O . ASN A 1 82 ? -5.598 4.43 6.441 1 91.94 82 ASN A O 1
ATOM 659 N N . VAL A 1 83 ? -6.844 6.043 5.473 1 92.19 83 VAL A N 1
ATOM 660 C CA . VAL A 1 83 ? -5.676 6.797 5.027 1 92.19 83 VAL A CA 1
ATOM 661 C C . VAL A 1 83 ? -5.25 7.781 6.113 1 92.19 83 VAL A C 1
ATOM 663 O O . VAL A 1 83 ? -6.074 8.523 6.648 1 92.19 83 VAL A O 1
ATOM 666 N N . LEU A 1 84 ? -3.982 7.719 6.496 1 93.81 84 LEU A N 1
ATOM 667 C CA . LEU A 1 84 ? -3.377 8.711 7.379 1 93.81 84 LEU A CA 1
ATOM 668 C C . LEU A 1 84 ? -2.34 9.539 6.633 1 93.81 84 LEU A C 1
ATOM 670 O O . LEU A 1 84 ? -1.244 9.055 6.34 1 93.81 84 LEU A O 1
ATOM 674 N N . ALA A 1 85 ? -2.742 10.758 6.34 1 94.81 85 ALA A N 1
ATOM 675 C CA . ALA A 1 85 ? -1.905 11.594 5.484 1 94.81 85 ALA A CA 1
ATOM 676 C C . ALA A 1 85 ? -1.052 12.547 6.312 1 94.81 85 ALA A C 1
ATOM 678 O O . ALA A 1 85 ? -1.576 13.305 7.129 1 94.81 85 ALA A O 1
ATOM 679 N N . PHE A 1 86 ? 0.202 12.469 6.016 1 94.44 86 PHE A N 1
ATOM 680 C CA . PHE A 1 86 ? 1.183 13.32 6.684 1 94.44 86 PHE A CA 1
ATOM 681 C C . PHE A 1 86 ? 1.903 14.203 5.676 1 94.44 86 PHE A C 1
ATOM 683 O O . PHE A 1 86 ? 2.775 13.734 4.938 1 94.44 86 PHE A O 1
ATOM 690 N N . PRO A 1 87 ? 1.528 15.477 5.668 1 96.06 87 PRO A N 1
ATOM 691 C CA . PRO A 1 87 ? 2.334 16.375 4.844 1 96.06 87 PRO A CA 1
ATOM 692 C C . PRO A 1 87 ? 3.795 16.438 5.281 1 96.06 87 PRO A C 1
ATOM 694 O O . PRO A 1 87 ? 4.09 16.375 6.477 1 96.06 87 PRO A O 1
ATOM 697 N N . CYS A 1 88 ? 4.609 16.453 4.32 1 95.25 88 CYS A N 1
ATOM 698 C CA . CYS A 1 88 ? 6.047 16.516 4.582 1 95.25 88 CYS A CA 1
ATOM 699 C C . CYS A 1 88 ? 6.762 17.344 3.523 1 95.25 88 CYS A C 1
ATOM 701 O O . CYS A 1 88 ? 6.473 17.219 2.332 1 95.25 88 CYS A O 1
ATOM 703 N N . ASN A 1 89 ? 7.723 18.125 3.986 1 95.56 89 ASN A N 1
ATOM 704 C CA . ASN A 1 89 ? 8.398 19.031 3.064 1 95.56 89 ASN A CA 1
ATOM 705 C C . ASN A 1 89 ? 9.82 18.562 2.764 1 95.56 89 ASN A C 1
ATOM 707 O O . ASN A 1 89 ? 10.594 19.281 2.125 1 95.56 89 ASN A O 1
ATOM 711 N N . GLN A 1 90 ? 10.188 17.422 3.172 1 89.44 90 GLN A N 1
ATOM 712 C CA . GLN A 1 90 ? 11.562 16.969 3.09 1 89.44 90 GLN A CA 1
ATOM 713 C C . GLN A 1 90 ? 11.867 16.375 1.713 1 89.44 90 GLN A C 1
ATOM 715 O O . GLN A 1 90 ? 13.023 16.078 1.402 1 89.44 90 GLN A O 1
ATOM 720 N N . PHE A 1 91 ? 10.883 16.266 0.894 1 86.81 91 PHE A N 1
ATOM 721 C CA . PHE A 1 91 ? 11.055 15.711 -0.444 1 86.81 91 PHE A CA 1
ATOM 722 C C . PHE A 1 91 ? 10.93 16.797 -1.501 1 86.81 91 PHE A C 1
ATOM 724 O O . PHE A 1 91 ? 9.836 17.047 -2.01 1 86.81 91 PHE A O 1
ATOM 731 N N . ASP A 1 92 ? 12.039 17.359 -1.85 1 89.06 92 ASP A N 1
ATOM 732 C CA . ASP A 1 92 ? 12.227 18.406 -2.852 1 89.06 92 ASP A CA 1
ATOM 733 C C . ASP A 1 92 ? 11.438 19.672 -2.484 1 89.06 92 ASP A C 1
ATOM 735 O O . ASP A 1 92 ? 11.023 20.422 -3.363 1 89.06 92 ASP A O 1
ATOM 739 N N . GLN A 1 93 ? 11.102 19.812 -1.195 1 94.69 93 GLN A N 1
ATOM 740 C CA . GLN A 1 93 ? 10.43 20.984 -0.658 1 94.69 93 GLN A CA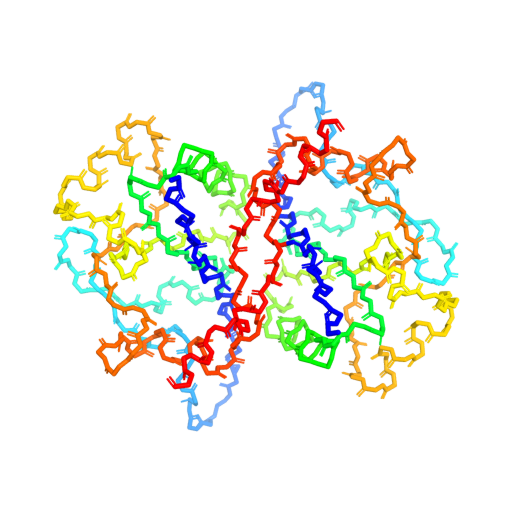 1
ATOM 741 C C . GLN A 1 93 ? 9.117 21.25 -1.387 1 94.69 93 GLN A C 1
ATOM 743 O O . GLN A 1 93 ? 8.805 22.406 -1.714 1 94.69 93 GLN A O 1
ATOM 748 N N . GLN A 1 94 ? 8.375 20.219 -1.636 1 92.81 94 GLN A N 1
ATOM 749 C CA . GLN A 1 94 ? 7.148 20.312 -2.426 1 92.81 94 GLN A CA 1
ATOM 750 C C . GLN A 1 94 ? 5.938 20.578 -1.536 1 92.81 94 GLN A C 1
ATOM 752 O O . GLN A 1 94 ? 4.801 20.578 -2.008 1 92.81 94 GLN A O 1
ATOM 757 N N . GLU A 1 95 ? 6.168 20.812 -0.299 1 97.31 95 GLU A N 1
ATOM 758 C CA . GLU A 1 95 ? 5.098 21.141 0.635 1 97.31 95 GLU A CA 1
ATOM 759 C C . GLU A 1 95 ? 5.48 22.344 1.507 1 97.31 95 GLU A C 1
ATOM 761 O O . GLU A 1 95 ? 5.547 22.219 2.732 1 97.31 95 GLU A O 1
ATOM 766 N N . PRO A 1 96 ? 5.617 23.484 0.847 1 98.06 96 PRO A N 1
ATOM 767 C CA . PRO A 1 96 ? 6.105 24.641 1.586 1 98.06 96 PRO A CA 1
ATOM 768 C C . PRO A 1 96 ? 5.008 25.344 2.377 1 98.06 96 PRO A C 1
ATOM 770 O O . PRO A 1 96 ? 5.297 26.203 3.225 1 98.06 96 PRO A O 1
ATOM 773 N N . ASN A 1 97 ? 3.701 25.047 2.139 1 98.44 97 ASN A N 1
ATOM 774 C CA . ASN A 1 97 ? 2.574 25.797 2.68 1 98.44 97 ASN A CA 1
ATOM 775 C C . ASN A 1 97 ? 2.322 25.453 4.145 1 98.44 97 ASN A C 1
ATOM 777 O O . ASN A 1 97 ? 2.855 24.469 4.652 1 98.44 97 ASN A O 1
ATOM 781 N N . THR A 1 98 ? 1.543 26.312 4.824 1 98.62 98 THR A N 1
ATOM 782 C CA . THR A 1 98 ? 1.171 26.094 6.215 1 98.62 98 THR A CA 1
ATOM 783 C C . THR A 1 98 ? 0.163 24.953 6.324 1 98.62 98 THR A C 1
ATOM 785 O O . THR A 1 98 ? -0.48 24.578 5.336 1 98.62 98 THR A O 1
ATOM 788 N N . ASN A 1 99 ? 0.029 24.422 7.562 1 98.88 99 ASN A N 1
ATOM 789 C CA . ASN A 1 99 ? -0.969 23.391 7.809 1 98.88 99 ASN A CA 1
ATOM 790 C C . ASN A 1 99 ? -2.357 23.828 7.355 1 98.88 99 ASN A C 1
ATOM 792 O O . ASN A 1 99 ? -3.084 23.062 6.727 1 98.88 99 ASN A O 1
ATOM 796 N N . LYS A 1 100 ? -2.707 25.031 7.727 1 98.75 100 LYS A N 1
ATOM 797 C CA . LYS A 1 100 ? -4.016 25.562 7.352 1 98.75 100 LYS A CA 1
ATOM 798 C C . LYS A 1 100 ? -4.184 25.578 5.836 1 98.75 100 LYS A C 1
ATOM 800 O O . LYS A 1 100 ? -5.227 25.172 5.316 1 98.75 100 LYS A O 1
ATOM 805 N N . GLU A 1 101 ? -3.193 26.031 5.137 1 98.81 101 GLU A N 1
ATOM 806 C CA . GLU A 1 101 ? -3.24 26.109 3.68 1 98.81 101 GLU A CA 1
ATOM 807 C C . GLU A 1 101 ? -3.297 24.703 3.066 1 98.81 101 GLU A C 1
ATOM 809 O O . GLU A 1 101 ? -4.016 24.484 2.092 1 98.81 101 GLU A O 1
ATOM 814 N N . ILE A 1 102 ? -2.557 23.797 3.609 1 98.81 102 ILE A N 1
ATOM 815 C CA . ILE A 1 102 ? -2.535 22.422 3.117 1 98.81 102 ILE A CA 1
ATOM 816 C C . ILE A 1 102 ? -3.912 21.781 3.297 1 98.81 102 ILE A C 1
ATOM 818 O O . ILE A 1 102 ? -4.438 21.156 2.377 1 98.81 102 ILE A O 1
ATOM 822 N N . GLU A 1 103 ? -4.484 21.969 4.457 1 98.81 103 GLU A N 1
ATOM 823 C CA . GLU A 1 103 ? -5.812 21.406 4.699 1 98.81 103 GLU A CA 1
ATOM 824 C C . GLU A 1 103 ? -6.836 21.984 3.729 1 98.81 103 GLU A C 1
ATOM 826 O O . GLU A 1 103 ? -7.633 21.25 3.145 1 98.81 103 GLU A O 1
ATOM 831 N N . THR A 1 104 ? -6.844 23.297 3.598 1 98.81 104 THR A N 1
ATOM 832 C CA . THR A 1 104 ? -7.777 23.953 2.693 1 98.81 104 THR A CA 1
ATOM 833 C C . THR A 1 104 ? -7.621 23.422 1.271 1 98.81 104 THR A C 1
ATOM 835 O O . THR A 1 104 ? -8.609 23.109 0.609 1 98.81 104 THR A O 1
ATOM 838 N N . PHE A 1 105 ? -6.414 23.312 0.812 1 98.69 105 PHE A N 1
ATOM 839 C CA . PHE A 1 105 ? -6.113 22.797 -0.52 1 98.69 105 PHE A CA 1
ATOM 840 C C . PHE A 1 105 ? -6.684 21.406 -0.702 1 98.69 105 PHE A C 1
ATOM 842 O O . PHE A 1 105 ? -7.422 21.141 -1.654 1 98.69 105 PHE A O 1
ATOM 849 N N . ALA A 1 106 ? -6.387 20.484 0.224 1 98.56 106 ALA A N 1
ATOM 850 C CA . ALA A 1 106 ? -6.801 19.094 0.131 1 98.56 106 ALA A CA 1
ATOM 851 C C . ALA A 1 106 ? -8.32 18.969 0.193 1 98.56 106 ALA A C 1
ATOM 853 O O . ALA A 1 106 ? -8.922 18.25 -0.612 1 98.56 106 ALA A O 1
ATOM 854 N N . ARG A 1 107 ? -8.953 19.641 1.081 1 98.62 107 ARG A N 1
ATOM 855 C CA . ARG A 1 107 ? -10.383 19.469 1.318 1 98.62 107 ARG A CA 1
ATOM 856 C C . ARG A 1 107 ? -11.203 20.203 0.266 1 98.62 107 ARG A C 1
ATOM 858 O O . ARG A 1 107 ? -12.211 19.688 -0.219 1 98.62 107 ARG A O 1
ATOM 865 N N . LYS A 1 108 ? -10.789 21.359 -0.118 1 98.56 108 LYS A N 1
ATOM 866 C CA . LYS A 1 108 ? -11.562 22.125 -1.095 1 98.56 108 LYS A CA 1
ATOM 867 C C . LYS A 1 108 ? -11.383 21.547 -2.5 1 98.56 108 LYS A C 1
ATOM 869 O O . LYS A 1 108 ? -12.344 21.484 -3.275 1 98.56 108 LYS A O 1
ATOM 874 N N . THR A 1 109 ? -10.203 21.172 -2.857 1 98.44 109 THR A N 1
ATOM 875 C CA . THR A 1 109 ? -9.906 20.75 -4.223 1 98.44 109 THR A CA 1
ATOM 876 C C . THR A 1 109 ? -10.312 19.297 -4.441 1 98.44 109 THR A C 1
ATOM 878 O O . THR A 1 109 ? -10.828 18.938 -5.5 1 98.44 109 THR A O 1
ATOM 881 N N . TYR A 1 110 ? -10.102 18.516 -3.457 1 97.88 110 TYR A N 1
ATOM 882 C CA . TYR A 1 110 ? -10.258 17.078 -3.68 1 97.88 110 TYR A CA 1
ATOM 883 C C . TYR A 1 110 ? -11.336 16.5 -2.764 1 97.88 110 TYR A C 1
ATOM 885 O O . TYR A 1 110 ? -11.609 15.297 -2.799 1 97.88 110 TYR A O 1
ATOM 893 N N . GLN A 1 111 ? -11.922 17.281 -1.855 1 98.44 111 GLN A N 1
ATOM 894 C CA . GLN A 1 111 ? -12.961 16.859 -0.923 1 98.44 111 GLN A CA 1
ATOM 895 C C . GLN A 1 111 ? -12.484 15.703 -0.058 1 98.44 111 GLN A C 1
ATOM 897 O O . GLN A 1 111 ? -13.25 14.781 0.231 1 98.44 111 GLN A O 1
ATOM 902 N N . VAL A 1 112 ? -11.25 15.859 0.336 1 97.94 112 VAL A N 1
ATOM 903 C CA . VAL A 1 112 ? -10.656 14.797 1.144 1 97.94 112 VAL A CA 1
ATOM 904 C C . VAL A 1 112 ? -11.414 14.664 2.461 1 97.94 112 VAL A C 1
ATOM 906 O O . VAL A 1 112 ? -11.766 15.664 3.084 1 97.94 112 VAL A O 1
ATOM 909 N N . THR A 1 113 ? -11.656 13.312 2.836 1 98.62 113 THR A N 1
ATOM 910 C CA . THR A 1 113 ? -12.383 13.055 4.074 1 98.62 113 THR A CA 1
ATOM 911 C C . THR A 1 113 ? -11.516 12.266 5.051 1 98.62 113 THR A C 1
ATOM 913 O O . THR A 1 113 ? -11.922 12.008 6.188 1 98.62 113 THR A O 1
ATOM 916 N N . PHE A 1 114 ? -10.359 11.844 4.641 1 97.31 114 PHE A N 1
ATOM 917 C CA . PHE A 1 114 ? -9.492 11.062 5.523 1 97.31 114 PHE A CA 1
ATOM 918 C C . PHE A 1 114 ? -8.75 11.977 6.492 1 97.31 114 PHE A C 1
ATOM 920 O O . PHE A 1 114 ? -8.617 13.18 6.242 1 97.31 114 PHE A O 1
ATOM 927 N N . PRO A 1 115 ? -8.234 11.398 7.633 1 98.44 115 PRO A N 1
ATOM 928 C CA . PRO A 1 115 ? -7.457 12.188 8.586 1 98.44 115 PRO A CA 1
ATOM 929 C C . PRO A 1 115 ? -6.184 12.766 7.977 1 98.44 115 PRO A C 1
ATOM 931 O O . PRO A 1 115 ? -5.48 12.078 7.23 1 98.44 115 PRO A O 1
ATOM 934 N N . MET A 1 116 ? -5.98 14.055 8.25 1 98.62 116 MET A N 1
ATOM 935 C CA . MET A 1 116 ? -4.73 14.734 7.914 1 98.62 116 MET A CA 1
ATOM 936 C C . MET A 1 116 ? -4.012 15.203 9.18 1 98.62 116 MET A C 1
ATOM 938 O O . MET A 1 116 ? -4.656 15.609 10.148 1 98.62 116 MET A O 1
ATOM 942 N N . PHE A 1 117 ? -2.725 15.227 9.094 1 98.69 117 PHE A N 1
ATOM 943 C CA . PHE A 1 117 ? -1.905 15.586 10.25 1 98.69 117 PHE A CA 1
ATOM 944 C C . PHE A 1 117 ? -1.002 16.766 9.914 1 98.69 117 PHE A C 1
ATOM 946 O O . PHE A 1 117 ? -0.956 17.219 8.773 1 98.69 117 PHE A O 1
ATOM 953 N N . SER A 1 118 ? -0.422 17.312 10.992 1 98.81 118 SER A N 1
ATOM 954 C CA . SER A 1 118 ? 0.48 18.438 10.797 1 98.81 118 SER A CA 1
ATOM 955 C C . SER A 1 118 ? 1.718 18.031 10.008 1 98.81 118 SER A C 1
ATOM 957 O O . SER A 1 118 ? 2.107 16.859 10.016 1 98.81 118 SER A O 1
ATOM 959 N N . LYS A 1 119 ? 2.227 19.031 9.281 1 98.25 119 LYS A N 1
ATOM 960 C CA . LYS A 1 119 ? 3.482 18.812 8.57 1 98.25 119 LYS A CA 1
ATOM 961 C C . LYS A 1 119 ? 4.543 18.219 9.5 1 98.25 119 LYS A C 1
ATOM 963 O O . LYS A 1 119 ? 4.691 18.672 10.633 1 98.25 119 LYS A O 1
ATOM 968 N N . VAL A 1 120 ? 5.266 17.172 8.984 1 97.19 120 VAL A N 1
ATOM 969 C CA . VAL A 1 120 ? 6.152 16.438 9.875 1 97.19 120 VAL A CA 1
ATOM 970 C C . VAL A 1 120 ? 7.41 16.016 9.117 1 97.19 120 VAL A C 1
ATOM 972 O O . VAL A 1 120 ? 7.379 15.836 7.898 1 97.19 120 VAL A O 1
ATOM 975 N N . ALA A 1 121 ? 8.523 15.922 9.906 1 95 121 ALA A N 1
ATOM 976 C CA . ALA A 1 121 ? 9.727 15.289 9.367 1 95 121 ALA A CA 1
ATOM 977 C C . ALA A 1 121 ? 9.625 13.766 9.43 1 95 121 ALA A C 1
ATOM 979 O O . ALA A 1 121 ? 9.266 13.211 10.461 1 95 121 ALA A O 1
ATOM 980 N N . VAL A 1 122 ? 9.945 13.102 8.32 1 88.75 122 VAL A N 1
ATOM 981 C CA . VAL A 1 122 ? 9.773 11.648 8.289 1 88.75 122 VAL A CA 1
ATOM 982 C C . VAL A 1 122 ? 11.125 10.969 8.094 1 88.75 122 VAL A C 1
ATOM 984 O O . VAL A 1 122 ? 11.242 9.75 8.227 1 88.75 122 VAL A O 1
ATOM 987 N N . LYS A 1 123 ? 12.094 11.758 7.773 1 85.75 123 LYS A N 1
ATOM 988 C CA . LYS A 1 123 ? 13.422 11.188 7.602 1 85.75 123 LYS A CA 1
ATOM 989 C C . LYS A 1 123 ? 14.461 11.977 8.406 1 85.75 123 LYS A C 1
ATOM 991 O O . LYS A 1 123 ? 14.219 13.117 8.789 1 85.75 123 LYS A O 1
ATOM 996 N N . GLY A 1 124 ? 15.641 11.305 8.664 1 89.31 124 GLY A N 1
ATOM 997 C CA . GLY A 1 124 ? 16.75 11.938 9.359 1 89.31 124 GLY A CA 1
ATOM 998 C C . GLY A 1 124 ? 16.594 11.922 10.867 1 89.31 124 GLY A C 1
ATOM 999 O O . GLY A 1 124 ? 15.688 11.266 11.398 1 89.31 124 GLY A O 1
ATOM 1000 N N . THR A 1 125 ? 17.438 12.617 11.633 1 92.88 125 THR A N 1
ATOM 1001 C CA . THR A 1 125 ? 17.484 12.617 13.086 1 92.88 125 THR A CA 1
ATOM 1002 C C . THR A 1 125 ? 16.266 13.312 13.672 1 92.88 125 THR A C 1
ATOM 1004 O O . THR A 1 125 ? 15.836 13 14.781 1 92.88 125 THR A O 1
ATOM 1007 N N . GLY A 1 126 ? 15.719 14.211 12.906 1 94.88 126 GLY A N 1
ATOM 1008 C CA . GLY A 1 126 ? 14.57 14.961 13.391 1 94.88 126 GLY A CA 1
ATOM 1009 C C . GLY A 1 126 ? 13.242 14.305 13.07 1 94.88 126 GLY A C 1
ATOM 1010 O O . GLY A 1 126 ? 12.18 14.859 13.375 1 94.88 126 GLY A O 1
ATOM 1011 N N . ALA A 1 127 ? 13.305 13.172 12.477 1 94 127 ALA A N 1
ATOM 1012 C CA . ALA A 1 127 ? 12.07 12.492 12.109 1 94 127 ALA A CA 1
ATOM 1013 C C . ALA A 1 127 ? 11.227 12.18 13.344 1 94 127 ALA A C 1
ATOM 1015 O O . ALA A 1 127 ? 11.766 11.828 14.398 1 94 127 ALA A O 1
ATOM 1016 N N . HIS A 1 128 ? 9.93 12.32 13.188 1 94.75 128 HIS A N 1
ATOM 1017 C CA . HIS A 1 128 ? 9.016 11.93 14.25 1 94.75 128 HIS A CA 1
ATOM 1018 C C . HIS A 1 128 ? 9.219 10.469 14.641 1 94.75 128 HIS A C 1
ATOM 1020 O O . HIS A 1 128 ? 9.414 9.609 13.773 1 94.75 128 HIS A O 1
ATOM 1026 N N . PRO A 1 129 ? 9.102 10.086 15.906 1 93.94 129 PRO A N 1
ATOM 1027 C CA . PRO A 1 129 ? 9.359 8.719 16.359 1 93.94 129 PRO A CA 1
ATOM 1028 C C . PRO A 1 129 ? 8.469 7.684 15.664 1 93.94 129 PRO A C 1
ATOM 1030 O O . PRO A 1 129 ? 8.914 6.566 15.398 1 93.94 129 PRO A O 1
ATOM 1033 N N . ALA A 1 130 ? 7.266 8.023 15.367 1 90.31 130 ALA A N 1
ATOM 1034 C CA . ALA A 1 130 ? 6.383 7.113 14.641 1 90.31 130 ALA A CA 1
ATOM 1035 C C . ALA A 1 130 ? 6.984 6.723 13.297 1 90.31 130 ALA A C 1
ATOM 1037 O O . ALA A 1 130 ? 6.863 5.574 12.859 1 90.31 130 ALA A O 1
ATOM 1038 N N . PHE A 1 131 ?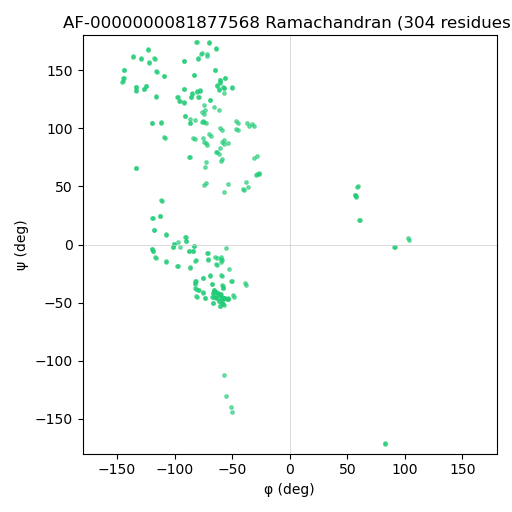 7.633 7.648 12.648 1 88.94 131 PHE A N 1
ATOM 1039 C CA . PHE A 1 131 ? 8.203 7.379 11.336 1 88.94 131 PHE A CA 1
ATOM 1040 C C . PHE A 1 131 ? 9.547 6.668 11.461 1 88.94 131 PHE A C 1
ATOM 1042 O O . PHE A 1 131 ? 9.906 5.852 10.617 1 88.94 131 PHE A O 1
ATOM 1049 N N . LYS A 1 132 ? 10.25 6.953 12.508 1 86.81 132 LYS A N 1
ATOM 1050 C CA . LYS A 1 132 ? 11.438 6.148 12.781 1 86.81 132 LYS A CA 1
ATOM 1051 C C . LYS A 1 132 ? 11.078 4.68 12.977 1 86.81 132 LYS A C 1
ATOM 1053 O O . LYS A 1 132 ? 11.773 3.793 12.469 1 86.81 132 LYS A O 1
ATOM 1058 N N . TYR A 1 133 ? 10.023 4.496 13.688 1 85.06 133 TYR A N 1
ATOM 1059 C CA . TYR A 1 133 ? 9.531 3.137 13.883 1 85.06 133 TYR A CA 1
ATOM 1060 C C . TYR A 1 133 ? 9.211 2.475 12.547 1 85.06 133 TYR A C 1
ATOM 1062 O O . TYR A 1 133 ? 9.641 1.347 12.281 1 85.06 133 TYR A O 1
ATOM 1070 N N . LEU A 1 134 ? 8.445 3.133 11.664 1 82.75 134 LEU A N 1
ATOM 1071 C CA . LEU A 1 134 ? 8 2.586 10.391 1 82.75 134 LEU A CA 1
ATOM 1072 C C . LEU A 1 134 ? 9.188 2.309 9.469 1 82.75 134 LEU A C 1
ATOM 1074 O O . LEU A 1 134 ? 9.195 1.315 8.742 1 82.75 134 LEU A O 1
ATOM 1078 N N . THR A 1 135 ? 10.148 3.215 9.461 1 78.06 135 THR A N 1
ATOM 1079 C CA . THR A 1 135 ? 11.281 3.062 8.555 1 78.06 135 THR A CA 1
ATOM 1080 C C . THR A 1 135 ? 12.234 1.987 9.062 1 78.06 135 THR A C 1
ATOM 1082 O O . THR A 1 135 ? 12.977 1.391 8.281 1 78.06 135 THR A O 1
ATOM 1085 N N . GLY A 1 136 ? 12.297 1.791 10.297 1 72.44 136 GLY A N 1
ATOM 1086 C CA . GLY A 1 136 ? 13.094 0.708 10.844 1 72.44 136 GLY A CA 1
ATOM 1087 C C . GLY A 1 136 ? 12.477 -0.661 10.625 1 72.44 136 GLY A C 1
ATOM 1088 O O . GLY A 1 136 ? 13.172 -1.602 10.234 1 72.44 136 GLY A O 1
ATOM 1089 N N . GLU A 1 137 ? 11.266 -0.771 10.867 1 62.38 137 GLU A N 1
ATOM 1090 C CA . GLU A 1 137 ? 10.562 -2.049 10.805 1 62.38 137 GLU A CA 1
ATOM 1091 C C . GLU A 1 137 ? 10.203 -2.416 9.367 1 62.38 137 GLU A C 1
ATOM 1093 O O . GLU A 1 137 ? 10.297 -3.582 8.984 1 62.38 137 GLU A O 1
ATOM 1098 N N . PHE A 1 138 ? 9.688 -1.41 8.656 1 56.97 138 PHE A N 1
ATOM 1099 C CA . PHE A 1 138 ? 9.156 -1.684 7.324 1 56.97 138 PHE A CA 1
ATOM 1100 C C . PHE A 1 138 ? 10.016 -1.022 6.254 1 56.97 138 PHE A C 1
ATOM 1102 O O . PHE A 1 138 ? 9.547 -0.766 5.145 1 56.97 138 PHE A O 1
ATOM 1109 N N . ASN A 1 139 ? 11.242 -0.803 6.594 1 52.69 139 ASN A N 1
ATOM 1110 C CA . ASN A 1 139 ? 12.125 -0.059 5.703 1 52.69 139 ASN A CA 1
ATOM 1111 C C . ASN A 1 139 ? 11.891 -0.424 4.242 1 52.69 139 ASN A C 1
ATOM 1113 O O . ASN A 1 139 ? 11.938 0.441 3.365 1 52.69 139 ASN A O 1
ATOM 1117 N N . HIS A 1 140 ? 11.555 -1.639 4.113 1 50.53 140 HIS A N 1
ATOM 1118 C CA . HIS A 1 140 ? 11.531 -2.004 2.701 1 50.53 140 HIS A CA 1
ATOM 1119 C C . HIS A 1 140 ? 10.117 -1.949 2.141 1 50.53 140 HIS A C 1
ATOM 1121 O O . HIS A 1 140 ? 9.93 -1.918 0.922 1 50.53 140 HIS A O 1
ATOM 1127 N N . LEU A 1 141 ? 9.164 -1.971 3.051 1 48.41 141 LEU A N 1
ATOM 1128 C CA . LEU A 1 141 ? 7.805 -1.986 2.521 1 48.41 141 LEU A CA 1
ATOM 1129 C C . LEU A 1 141 ? 7.215 -0.58 2.496 1 48.41 141 LEU A C 1
ATOM 1131 O O . LEU A 1 141 ? 6.062 -0.393 2.1 1 48.41 141 LEU A O 1
ATOM 1135 N N . VAL A 1 142 ? 8.094 0.365 2.93 1 42.28 142 VAL A N 1
ATOM 1136 C CA . VAL A 1 142 ? 7.613 1.727 2.717 1 42.28 142 VAL A CA 1
ATOM 1137 C C . VAL A 1 142 ? 7.348 1.954 1.23 1 42.28 142 VAL A C 1
ATOM 1139 O O . VAL A 1 142 ? 8.258 1.863 0.408 1 42.28 142 VAL A O 1
ATOM 1142 N N . ALA A 1 143 ? 6.07 1.593 0.902 1 42.97 143 ALA A N 1
ATOM 1143 C CA . ALA A 1 143 ? 5.637 1.704 -0.489 1 42.97 143 ALA A CA 1
ATOM 1144 C C . ALA A 1 143 ? 5.492 3.166 -0.903 1 42.97 143 ALA A C 1
ATOM 1146 O O . ALA A 1 143 ? 4.926 3.975 -0.163 1 42.97 143 ALA A O 1
ATOM 1147 N N . ASP A 1 144 ? 6.605 3.668 -1.529 1 37.88 144 ASP A N 1
ATOM 1148 C CA . ASP A 1 144 ? 6.258 4.887 -2.25 1 37.88 144 ASP A CA 1
ATOM 1149 C C . ASP A 1 144 ? 5.137 4.633 -3.254 1 37.88 144 ASP A C 1
ATOM 1151 O O . ASP A 1 144 ? 5.234 3.727 -4.086 1 37.88 144 ASP A O 1
ATOM 1155 N N . ILE A 1 145 ? 3.961 4.809 -2.783 1 36.75 145 ILE A N 1
ATOM 1156 C CA . ILE A 1 145 ? 2.938 4.789 -3.822 1 36.75 145 ILE A CA 1
ATOM 1157 C C . ILE A 1 145 ? 3.463 5.484 -5.078 1 36.75 145 ILE A C 1
ATOM 1159 O O . ILE A 1 145 ? 3.627 6.703 -5.094 1 36.75 145 ILE A O 1
ATOM 1163 N N . HIS A 1 146 ? 4.617 5.023 -5.543 1 33.94 146 HIS A N 1
ATOM 1164 C CA . HIS A 1 146 ? 5.016 5.637 -6.805 1 33.94 146 HIS A CA 1
ATOM 1165 C C . HIS A 1 146 ? 4.043 5.273 -7.926 1 33.94 146 HIS A C 1
ATOM 1167 O O . HIS A 1 146 ? 3.549 4.145 -7.98 1 33.94 146 HIS A O 1
ATOM 1173 N N . SER A 1 147 ? 3.453 6.34 -8.414 1 33.62 147 SER A N 1
ATOM 1174 C CA . SER A 1 147 ? 2.846 6.25 -9.734 1 33.62 147 SER A CA 1
ATOM 1175 C C . SER A 1 147 ? 3.789 5.59 -10.734 1 33.62 147 SER A C 1
ATOM 1177 O O . SER A 1 147 ? 4.992 5.863 -10.734 1 33.62 147 SER A O 1
ATOM 1179 N N . PHE A 1 148 ? 3.592 4.352 -10.992 1 32.75 148 PHE A N 1
ATOM 1180 C CA . PHE A 1 148 ? 4.281 3.91 -12.203 1 32.75 148 PHE A CA 1
ATOM 1181 C C . PHE A 1 148 ? 4.188 4.965 -13.297 1 32.75 148 PHE A C 1
ATOM 1183 O O . PHE A 1 148 ? 3.168 5.059 -13.984 1 32.75 148 PHE A O 1
ATOM 1190 N N . CYS A 1 149 ? 4.438 6.141 -13.023 1 29.86 149 CYS A N 1
ATOM 1191 C CA . CYS A 1 149 ? 4.68 7.023 -14.156 1 29.86 149 CYS A CA 1
ATOM 1192 C C . CYS A 1 149 ? 5.797 6.477 -15.039 1 29.86 149 CYS A C 1
ATOM 1194 O O . CYS A 1 149 ? 6.32 7.191 -15.898 1 29.86 149 CYS A O 1
ATOM 1196 N N . ARG A 1 150 ? 6.461 5.465 -14.828 1 30.28 150 ARG A N 1
ATOM 1197 C CA . ARG A 1 150 ? 7.586 5.516 -15.75 1 30.28 150 ARG A CA 1
ATOM 1198 C C . ARG A 1 150 ? 7.102 5.648 -17.188 1 30.28 150 ARG A C 1
ATOM 1200 O O . ARG A 1 150 ? 7.52 6.559 -17.906 1 30.28 150 ARG A O 1
ATOM 1207 N N . GLU A 1 151 ? 7.746 4.652 -18.094 1 31.2 151 GLU A N 1
ATOM 1208 C CA . GLU A 1 151 ? 8.227 4.809 -19.453 1 31.2 151 GLU A CA 1
ATOM 1209 C C . GLU A 1 151 ? 7.066 4.91 -20.438 1 31.2 151 GLU A C 1
ATOM 1211 O O . GLU A 1 151 ? 6.277 3.973 -20.578 1 31.2 151 GLU A O 1
ATOM 1216 N N . GLN A 1 152 ? 6.25 5.91 -20.562 1 26.48 152 GLN A N 1
ATOM 1217 C CA . GLN A 1 152 ? 5.977 6.238 -21.969 1 26.48 152 GLN A CA 1
ATOM 1218 C C . GLN A 1 152 ? 7.156 5.879 -22.859 1 26.48 152 GLN A C 1
ATOM 1220 O O . GLN A 1 152 ? 8.234 6.469 -22.734 1 26.48 152 GLN A O 1
ATOM 1225 N N . ASP A 1 153 ? 7.664 4.691 -23.016 1 25.64 153 ASP A N 1
ATOM 1226 C CA . ASP A 1 153 ? 8.383 4.574 -24.281 1 25.64 153 ASP A CA 1
ATOM 1227 C C . ASP A 1 153 ? 7.668 5.348 -25.391 1 25.64 153 ASP A C 1
ATOM 1229 O O . ASP A 1 153 ? 6.465 5.18 -25.594 1 25.64 153 ASP A O 1
ATOM 1233 N N . SER A 1 154 ? 8.164 6.586 -25.859 1 23.48 154 SER A N 1
ATOM 1234 C CA . SER A 1 154 ? 8.109 6.973 -27.266 1 23.48 154 SER A CA 1
ATOM 1235 C C . SER A 1 154 ? 8.102 5.75 -28.172 1 23.48 154 SER A C 1
ATOM 1237 O O . SER A 1 154 ? 8.75 4.746 -27.875 1 23.48 154 SER A O 1
ATOM 1239 N N . ILE B 1 1 ? 25.078 -3.412 -13.344 1 18.56 1 ILE B N 1
ATOM 1240 C CA . ILE B 1 1 ? 24.484 -2.898 -12.109 1 18.56 1 ILE B CA 1
ATOM 1241 C C . ILE B 1 1 ? 22.969 -2.764 -12.289 1 18.56 1 ILE B C 1
ATOM 1243 O O . ILE B 1 1 ? 22.516 -2.014 -13.156 1 18.56 1 ILE B O 1
ATOM 1247 N N . CYS B 1 2 ? 22.312 -3.949 -12.227 1 18.72 2 CYS B N 1
ATOM 1248 C CA . CYS B 1 2 ? 20.984 -4.359 -12.664 1 18.72 2 CYS B CA 1
ATOM 1249 C C . CYS B 1 2 ? 19.906 -3.564 -11.945 1 18.72 2 CYS B C 1
ATOM 1251 O O . CYS B 1 2 ? 19.797 -3.619 -10.719 1 18.72 2 CYS B O 1
ATOM 1253 N N . ASN B 1 3 ? 19.672 -2.326 -12.352 1 22.45 3 ASN B N 1
ATOM 1254 C CA . ASN B 1 3 ? 18.719 -1.323 -11.875 1 22.45 3 ASN B CA 1
ATOM 1255 C C . ASN B 1 3 ? 17.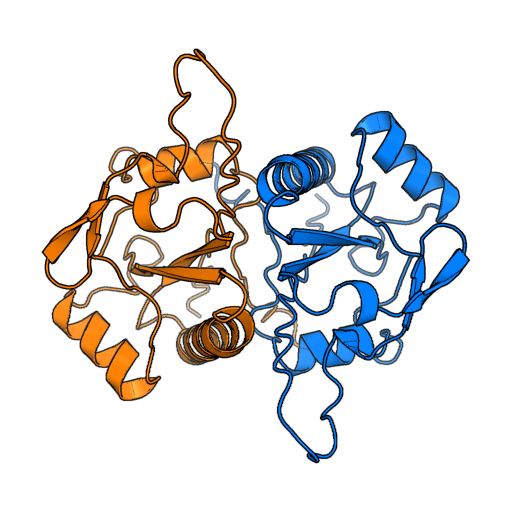297 -1.841 -11.922 1 22.45 3 ASN B C 1
ATOM 1257 O O . ASN B 1 3 ? 16.625 -1.743 -12.961 1 22.45 3 ASN B O 1
ATOM 1261 N N . ALA B 1 4 ? 17.016 -3.066 -11.477 1 22.95 4 ALA B N 1
ATOM 1262 C CA . ALA B 1 4 ? 15.758 -3.791 -11.594 1 22.95 4 ALA B CA 1
ATOM 1263 C C . ALA B 1 4 ? 14.648 -3.082 -10.82 1 22.95 4 ALA B C 1
ATOM 1265 O O . ALA B 1 4 ? 14.727 -2.922 -9.602 1 22.95 4 ALA B O 1
ATOM 1266 N N . THR B 1 5 ? 14.031 -2.014 -11.344 1 26.47 5 THR B N 1
ATOM 1267 C CA . THR B 1 5 ? 12.93 -1.231 -10.805 1 26.47 5 THR B CA 1
ATOM 1268 C C . THR B 1 5 ? 11.711 -2.113 -10.57 1 26.47 5 THR B C 1
ATOM 1270 O O . THR B 1 5 ? 11.172 -2.713 -11.508 1 26.47 5 THR B O 1
ATOM 1273 N N . LEU B 1 6 ? 11.633 -2.949 -9.617 1 25.47 6 LEU B N 1
ATOM 1274 C CA . LEU B 1 6 ? 10.469 -3.773 -9.312 1 25.47 6 LEU B CA 1
ATOM 1275 C C . LEU B 1 6 ? 9.242 -2.904 -9.031 1 25.47 6 LEU B C 1
ATOM 1277 O O . LEU B 1 6 ? 9.297 -2.01 -8.188 1 25.47 6 LEU B O 1
ATOM 1281 N N . ALA B 1 7 ? 8.367 -2.705 -9.977 1 28.27 7 ALA B N 1
ATOM 1282 C CA . ALA B 1 7 ? 7.109 -1.972 -9.852 1 28.27 7 ALA B CA 1
ATOM 1283 C C . ALA B 1 7 ? 6.094 -2.76 -9.031 1 28.27 7 ALA B C 1
ATOM 1285 O O . ALA B 1 7 ? 5.812 -3.922 -9.328 1 28.27 7 ALA B O 1
ATOM 1286 N N . TYR B 1 8 ? 6.098 -2.658 -7.719 1 29.22 8 TYR B N 1
ATOM 1287 C CA . TYR B 1 8 ? 5.07 -3.352 -6.949 1 29.22 8 TYR B CA 1
ATOM 1288 C C . TYR B 1 8 ? 3.734 -2.627 -7.047 1 29.22 8 TYR B C 1
ATOM 1290 O O . TYR B 1 8 ? 3.682 -1.396 -7 1 29.22 8 TYR B O 1
ATOM 1298 N N . PHE B 1 9 ? 2.771 -3.16 -7.789 1 29.77 9 PHE B N 1
ATOM 1299 C CA . PHE B 1 9 ? 1.41 -2.65 -7.922 1 29.77 9 PHE B CA 1
ATOM 1300 C C . PHE B 1 9 ? 0.589 -2.977 -6.68 1 29.77 9 PHE B C 1
ATOM 1302 O O . PHE B 1 9 ? 0.462 -4.145 -6.301 1 29.77 9 PHE B O 1
ATOM 1309 N N . ILE B 1 10 ? 0.526 -2.109 -5.66 1 33.44 10 ILE B N 1
ATOM 1310 C CA . ILE B 1 10 ? -0.374 -2.338 -4.535 1 33.44 10 ILE B CA 1
ATOM 1311 C C . ILE B 1 10 ? -1.77 -1.821 -4.875 1 33.44 10 ILE B C 1
ATOM 1313 O O . ILE B 1 10 ? -1.952 -0.628 -5.129 1 33.44 10 ILE B O 1
ATOM 1317 N N . SER B 1 11 ? -2.729 -2.602 -5.43 1 32.12 11 SER B N 1
ATOM 1318 C CA . SER B 1 11 ? -4.113 -2.188 -5.625 1 32.12 11 SER B CA 1
ATOM 1319 C C . SER B 1 11 ? -4.953 -2.469 -4.383 1 32.12 11 SER B C 1
ATOM 1321 O O . SER B 1 11 ? -5.02 -3.609 -3.918 1 32.12 11 SER B O 1
ATOM 1323 N N . ILE B 1 12 ? -5.305 -1.505 -3.584 1 33.16 12 ILE B N 1
ATOM 1324 C CA . ILE B 1 12 ? -6.289 -1.656 -2.52 1 33.16 12 ILE B CA 1
ATOM 1325 C C . ILE B 1 12 ? -7.691 -1.727 -3.117 1 33.16 12 ILE B C 1
ATOM 1327 O O . ILE B 1 12 ? -8.141 -0.787 -3.779 1 33.16 12 ILE B O 1
ATOM 1331 N N . ILE B 1 13 ? -8.477 -2.844 -3.248 1 34.38 13 ILE B N 1
ATOM 1332 C CA . ILE B 1 13 ? -9.789 -3.049 -3.842 1 34.38 13 ILE B CA 1
ATOM 1333 C C . ILE B 1 13 ? -10.875 -2.746 -2.811 1 34.38 13 ILE B C 1
ATOM 1335 O O . ILE B 1 13 ? -10.891 -3.338 -1.729 1 34.38 13 ILE B O 1
ATOM 1339 N N . PHE B 1 14 ? -11.68 -1.585 -2.896 1 31.67 14 PHE B N 1
ATOM 1340 C CA . PHE B 1 14 ? -12.828 -1.126 -2.129 1 31.67 14 PHE B CA 1
ATOM 1341 C C . PHE B 1 14 ? -14.086 -1.886 -2.535 1 31.67 14 PHE B C 1
ATOM 1343 O O . PHE B 1 14 ? -14.438 -1.934 -3.717 1 31.67 14 PHE B O 1
ATOM 1350 N N . LEU B 1 15 ? -14.781 -2.764 -1.702 1 32.19 15 LEU B N 1
ATOM 1351 C CA . LEU B 1 15 ? -16.031 -3.447 -1.978 1 32.19 15 LEU B CA 1
ATOM 1352 C C . LEU B 1 15 ? -17.234 -2.574 -1.59 1 32.19 15 LEU B C 1
ATOM 1354 O O . LEU B 1 15 ? -17.516 -2.395 -0.403 1 32.19 15 LEU B O 1
ATOM 1358 N N . ALA B 1 16 ? -17.797 -1.458 -2.203 1 30.84 16 ALA B N 1
ATOM 1359 C CA . ALA B 1 16 ? -19.094 -0.913 -1.81 1 30.84 16 ALA B CA 1
ATOM 1360 C C . ALA B 1 16 ? -20.234 -1.793 -2.312 1 30.84 16 ALA B C 1
ATOM 1362 O O . ALA B 1 16 ? -20.266 -2.174 -3.484 1 30.84 16 ALA B O 1
ATOM 1363 N N . PHE B 1 17 ? -21.141 -2.402 -1.46 1 34.38 17 PHE B N 1
ATOM 1364 C CA . PHE B 1 17 ? -22.359 -3.121 -1.763 1 34.38 17 PHE B CA 1
ATOM 1365 C C . PHE B 1 17 ? -23.469 -2.154 -2.176 1 34.38 17 PHE B C 1
ATOM 1367 O O . PHE B 1 17 ? -24.281 -1.731 -1.345 1 34.38 17 PHE B O 1
ATOM 1374 N N . SER B 1 18 ? -23.562 -1.153 -3.076 1 37.06 18 SER B N 1
ATOM 1375 C CA . SER B 1 18 ? -24.859 -0.577 -3.389 1 37.06 18 SER B CA 1
ATOM 1376 C C . SER B 1 18 ? -25.781 -1.605 -4.047 1 37.06 18 SER B C 1
ATOM 1378 O O . SER B 1 18 ? -25.312 -2.6 -4.602 1 37.06 18 SER B O 1
ATOM 1380 N N . ALA B 1 19 ? -27.375 -1.221 -4.207 1 34.91 19 ALA B N 1
ATOM 1381 C CA . ALA B 1 19 ? -28.594 -1.801 -4.77 1 34.91 19 ALA B CA 1
ATOM 1382 C C . ALA B 1 19 ? -28.375 -2.24 -6.215 1 34.91 19 ALA B C 1
ATOM 1384 O O . ALA B 1 19 ? -27.359 -1.909 -6.82 1 34.91 19 ALA B O 1
ATOM 1385 N N . SER B 1 20 ? -29.562 -1.971 -7.254 1 37.5 20 SER B N 1
ATOM 1386 C CA . SER B 1 20 ? -29.844 -2.586 -8.547 1 37.5 20 SER B CA 1
ATOM 1387 C C . SER B 1 20 ? -28.688 -2.385 -9.516 1 37.5 20 SER B C 1
ATOM 1389 O O . SER B 1 20 ? -28.859 -2.543 -10.727 1 37.5 20 SER B O 1
ATOM 1391 N N . GLU B 1 21 ? -27.594 -1.506 -9.258 1 36.09 21 GLU B N 1
ATOM 1392 C CA . GLU B 1 21 ? -26.703 -0.931 -10.258 1 36.09 21 GLU B CA 1
ATOM 1393 C C . GLU B 1 21 ? -26.031 -2.021 -11.086 1 36.09 21 GLU B C 1
ATOM 1395 O O . GLU B 1 21 ? -25.75 -3.107 -10.578 1 36.09 21 GLU B O 1
ATOM 1400 N N . GLN B 1 22 ? -26.016 -1.98 -12.406 1 38.59 22 GLN B N 1
ATOM 1401 C CA . GLN B 1 22 ? -25.047 -2.645 -13.281 1 38.59 22 GLN B CA 1
ATOM 1402 C C . GLN B 1 22 ? -23.703 -2.799 -12.594 1 38.59 22 GLN B C 1
ATOM 1404 O O . GLN B 1 22 ? -23.109 -1.814 -12.141 1 38.59 22 GLN B O 1
ATOM 1409 N N . LYS B 1 23 ? -23.469 -3.654 -11.727 1 45.88 23 LYS B N 1
ATOM 1410 C CA . LYS B 1 23 ? -22.312 -3.982 -10.898 1 45.88 23 LYS B CA 1
ATOM 1411 C C . LYS B 1 23 ? -21 -3.586 -11.594 1 45.88 23 LYS B C 1
ATOM 1413 O O . LYS B 1 23 ? -20.641 -4.164 -12.617 1 45.88 23 LYS B O 1
ATOM 1418 N N . GLU B 1 24 ? -20.797 -2.373 -11.898 1 52.78 24 GLU B N 1
ATOM 1419 C CA . GLU B 1 24 ? -19.438 -2.123 -12.391 1 52.78 24 GLU B CA 1
ATOM 1420 C C . GLU B 1 24 ? -18.438 -3.047 -11.711 1 52.78 24 GLU B C 1
ATOM 1422 O O . GLU B 1 24 ? -18.406 -3.15 -10.484 1 52.78 24 GLU B O 1
ATOM 1427 N N . ASP B 1 25 ? -18.016 -4.059 -12.438 1 72.69 25 ASP B N 1
ATOM 1428 C CA . ASP B 1 25 ? -17.109 -5.109 -12 1 72.69 25 ASP B CA 1
ATOM 1429 C C . ASP B 1 25 ? -15.906 -4.52 -11.266 1 72.69 25 ASP B C 1
ATOM 1431 O O . ASP B 1 25 ? -15.344 -3.512 -11.703 1 72.69 25 ASP B O 1
ATOM 1435 N N . ASP B 1 26 ? -15.867 -4.652 -9.977 1 81.69 26 ASP B N 1
ATOM 1436 C CA . ASP B 1 26 ? -14.68 -4.293 -9.203 1 81.69 26 ASP B CA 1
ATOM 1437 C C . ASP B 1 26 ? -13.648 -5.414 -9.242 1 81.69 26 ASP B C 1
ATOM 1439 O O . ASP B 1 26 ? -13.812 -6.402 -9.961 1 81.69 26 ASP B O 1
ATOM 1443 N N . PHE B 1 27 ? -12.539 -5.129 -8.688 1 86.56 27 PHE B N 1
ATOM 1444 C CA . PHE B 1 27 ? -11.414 -6.055 -8.703 1 86.56 27 PHE B CA 1
ATOM 1445 C C . PHE B 1 27 ? -11.844 -7.441 -8.234 1 86.56 27 PHE B C 1
ATOM 1447 O O . PHE B 1 27 ? -11.375 -8.453 -8.758 1 86.56 27 PHE B O 1
ATOM 1454 N N . TYR B 1 28 ? -12.805 -7.496 -7.359 1 91 28 TYR B N 1
ATOM 1455 C CA . TYR B 1 28 ? -13.172 -8.75 -6.719 1 91 28 TYR B CA 1
ATOM 1456 C C . TYR B 1 28 ? -14.125 -9.555 -7.598 1 91 28 TYR B C 1
ATOM 1458 O O . TYR B 1 28 ? -14.438 -10.703 -7.293 1 91 28 TYR B O 1
ATOM 1466 N N . SER B 1 29 ? -14.477 -9.023 -8.734 1 93.75 29 SER B N 1
ATOM 1467 C CA . SER B 1 29 ? -15.375 -9.727 -9.648 1 93.75 29 SER B CA 1
ATOM 1468 C C . SER B 1 29 ? -14.602 -10.648 -10.578 1 93.75 29 SER B C 1
ATOM 1470 O O . SER B 1 29 ? -15.195 -11.484 -11.266 1 93.75 29 SER B O 1
ATOM 1472 N N . PHE B 1 30 ? -13.305 -10.625 -10.547 1 95.19 30 PHE B N 1
ATOM 1473 C CA . PHE B 1 30 ? -12.484 -11.406 -11.461 1 95.19 30 PHE B CA 1
ATOM 1474 C C . PHE B 1 30 ? -12.133 -12.758 -10.859 1 95.19 30 PHE B C 1
ATOM 1476 O O . PHE B 1 30 ? -12.281 -12.969 -9.656 1 95.19 30 PHE B O 1
ATOM 1483 N N . LYS B 1 31 ? -11.812 -13.664 -11.789 1 97.88 31 LYS B N 1
ATOM 1484 C CA . LYS B 1 31 ? -11.234 -14.945 -11.43 1 97.88 31 LYS B CA 1
ATOM 1485 C C . LYS B 1 31 ? -9.758 -15.023 -11.828 1 97.88 31 LYS B C 1
ATOM 1487 O O . LYS B 1 31 ? -9.367 -14.477 -12.859 1 97.88 31 LYS B O 1
ATOM 1492 N N . VAL B 1 32 ? -8.992 -15.727 -10.961 1 97.75 32 VAL B N 1
ATOM 1493 C CA . VAL B 1 32 ? -7.57 -15.953 -11.195 1 97.75 32 VAL B CA 1
ATOM 1494 C C . VAL B 1 32 ? -7.219 -17.406 -10.875 1 97.75 32 VAL B C 1
ATOM 1496 O O . VAL B 1 32 ? -8.023 -18.125 -10.281 1 97.75 32 VAL B O 1
ATOM 1499 N N . VAL B 1 33 ? -6.094 -17.875 -11.359 1 98.75 33 VAL B N 1
ATOM 1500 C CA . VAL B 1 33 ? -5.617 -19.219 -11.062 1 98.75 33 VAL B CA 1
ATOM 1501 C C . VAL B 1 33 ? -4.625 -19.172 -9.898 1 98.75 33 VAL B C 1
ATOM 1503 O O . VAL B 1 33 ? -3.686 -18.375 -9.914 1 98.75 33 VAL B O 1
ATOM 1506 N N . ASN B 1 34 ? -4.891 -19.906 -8.867 1 98.75 34 ASN B N 1
ATOM 1507 C CA . ASN B 1 34 ? -3.924 -19.922 -7.773 1 98.75 34 ASN B CA 1
ATOM 1508 C C . ASN B 1 34 ? -2.645 -20.656 -8.164 1 98.75 34 ASN B C 1
ATOM 1510 O O . ASN B 1 34 ? -2.545 -21.188 -9.266 1 98.75 34 ASN B O 1
ATOM 1514 N N . ILE B 1 35 ? -1.639 -20.641 -7.32 1 98.81 35 ILE B N 1
ATOM 1515 C CA . ILE B 1 35 ? -0.297 -21.062 -7.707 1 98.81 35 ILE B CA 1
ATOM 1516 C C . ILE B 1 35 ? -0.275 -22.578 -7.914 1 98.81 35 ILE B C 1
ATOM 1518 O O . ILE B 1 35 ? 0.651 -23.109 -8.531 1 98.81 35 ILE B O 1
ATOM 1522 N N . ARG B 1 36 ? -1.272 -23.266 -7.504 1 98.56 36 ARG B N 1
ATOM 1523 C CA . ARG B 1 36 ? -1.373 -24.719 -7.66 1 98.56 36 ARG B CA 1
ATOM 1524 C C . ARG B 1 36 ? -2.277 -25.078 -8.836 1 98.56 36 ARG B C 1
ATOM 1526 O O . ARG B 1 36 ? -2.627 -26.25 -9.016 1 98.56 36 ARG B O 1
ATOM 1533 N N . GLY B 1 37 ? -2.801 -24.078 -9.508 1 98.5 37 GLY B N 1
ATOM 1534 C CA . GLY B 1 37 ? -3.467 -24.344 -10.773 1 98.5 37 GLY B CA 1
ATOM 1535 C C . GLY B 1 37 ? -4.98 -24.328 -10.664 1 98.5 37 GLY B C 1
ATOM 1536 O O . GLY B 1 37 ? -5.684 -24.609 -11.641 1 98.5 37 GLY B O 1
ATOM 1537 N N . LYS B 1 38 ? -5.504 -24 -9.586 1 98.5 38 LYS B N 1
ATOM 1538 C CA . LYS B 1 38 ? -6.949 -23.953 -9.406 1 98.5 38 LYS B CA 1
ATOM 1539 C C . LYS B 1 38 ? -7.496 -22.562 -9.719 1 98.5 38 LYS B C 1
ATOM 1541 O O . LYS B 1 38 ? -6.918 -21.562 -9.297 1 98.5 38 LYS B O 1
ATOM 1546 N N . LEU B 1 39 ? -8.633 -22.547 -10.523 1 98.44 39 LEU B N 1
ATOM 1547 C CA . LEU B 1 39 ? -9.336 -21.297 -10.758 1 98.44 39 LEU B CA 1
ATOM 1548 C C . LEU B 1 39 ? -10.023 -20.812 -9.484 1 98.44 39 LEU B C 1
ATOM 1550 O O . LEU B 1 39 ? -10.766 -21.578 -8.852 1 98.44 39 LEU B O 1
ATOM 1554 N N . VAL B 1 40 ? -9.766 -19.625 -9.031 1 98.06 40 VAL B N 1
ATOM 1555 C CA . VAL B 1 40 ? -10.312 -19.078 -7.793 1 98.06 40 VAL B CA 1
ATOM 1556 C C . VAL B 1 40 ? -10.977 -17.734 -8.078 1 98.06 40 VAL B C 1
ATOM 1558 O O . VAL B 1 40 ? -10.445 -16.922 -8.844 1 98.06 40 VAL B O 1
ATOM 1561 N N . SER B 1 41 ? -12.18 -17.562 -7.531 1 97.94 41 SER B N 1
ATOM 1562 C CA . SER B 1 41 ? -12.844 -16.266 -7.605 1 97.94 41 SER B CA 1
ATOM 1563 C C . SER B 1 41 ? -12.266 -15.289 -6.59 1 97.94 41 SER B C 1
ATOM 1565 O O . SER B 1 41 ? -12.109 -15.625 -5.414 1 97.94 41 SER B O 1
ATOM 1567 N N . LEU B 1 42 ? -11.945 -14.047 -7 1 95.88 42 LEU B N 1
ATOM 1568 C CA . LEU B 1 42 ? -11.445 -13.031 -6.078 1 95.88 42 LEU B CA 1
ATOM 1569 C C . LEU B 1 42 ? -12.555 -12.555 -5.148 1 95.88 42 LEU B C 1
ATOM 1571 O O . LEU B 1 42 ? -12.289 -11.859 -4.164 1 95.88 42 LEU B O 1
ATOM 1575 N N . ASP B 1 43 ? -13.773 -12.969 -5.375 1 96.31 43 ASP B N 1
ATOM 1576 C CA . ASP B 1 43 ? -14.922 -12.609 -4.547 1 96.31 43 ASP B CA 1
ATOM 1577 C C . ASP B 1 43 ? -14.719 -13.062 -3.104 1 96.31 43 ASP B C 1
ATOM 1579 O O . ASP B 1 43 ? -15.281 -12.484 -2.18 1 96.31 43 ASP B O 1
ATOM 1583 N N . LYS B 1 44 ? -13.961 -14.055 -2.912 1 96.06 44 LYS B N 1
ATOM 1584 C CA . LYS B 1 44 ? -13.734 -14.578 -1.572 1 96.06 44 LYS B CA 1
ATOM 1585 C C . LYS B 1 44 ? -13.031 -13.555 -0.688 1 96.06 44 LYS B C 1
ATOM 1587 O O . LYS B 1 44 ? -13.023 -13.688 0.538 1 96.06 44 LYS B O 1
ATOM 1592 N N . TYR B 1 45 ? -12.438 -12.547 -1.312 1 92.44 45 TYR B N 1
ATOM 1593 C CA . TYR B 1 45 ? -11.719 -11.523 -0.554 1 92.44 45 TYR B CA 1
ATOM 1594 C C . TYR B 1 45 ? -12.562 -10.266 -0.408 1 92.44 45 TYR B C 1
ATOM 1596 O O . TYR B 1 45 ? -12.109 -9.266 0.166 1 92.44 45 TYR B O 1
ATOM 1604 N N . ARG B 1 46 ? -13.742 -10.305 -1.012 1 90.81 46 ARG B N 1
ATOM 1605 C CA . ARG B 1 46 ? -14.641 -9.164 -0.869 1 90.81 46 ARG B CA 1
ATOM 1606 C C . ARG B 1 46 ? -14.945 -8.891 0.599 1 90.81 46 ARG B C 1
ATOM 1608 O O . ARG B 1 46 ? -15.164 -9.82 1.378 1 90.81 46 ARG B O 1
ATOM 1615 N N . GLY B 1 47 ? -14.914 -7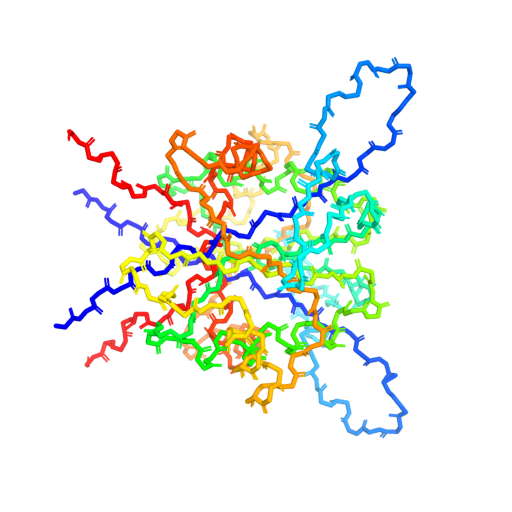.586 1.049 1 87.5 47 GLY B N 1
ATOM 1616 C CA . GLY B 1 47 ? -15.156 -7.223 2.438 1 87.5 47 GLY B CA 1
ATOM 1617 C C . GLY B 1 47 ? -13.883 -7.18 3.268 1 87.5 47 GLY B C 1
ATOM 1618 O O . GLY B 1 47 ? -13.93 -6.902 4.469 1 87.5 47 GLY B O 1
ATOM 1619 N N . SER B 1 48 ? -12.82 -7.492 2.682 1 89.38 48 SER B N 1
ATOM 1620 C CA . SER B 1 48 ? -11.492 -7.363 3.275 1 89.38 48 SER B CA 1
ATOM 1621 C C . SER B 1 48 ? -10.633 -6.387 2.488 1 89.38 48 SER B C 1
ATOM 1623 O O . SER B 1 48 ? -10.961 -6.023 1.358 1 89.38 48 SER B O 1
ATOM 1625 N N . VAL B 1 49 ? -9.594 -5.898 3.162 1 86.94 49 VAL B N 1
ATOM 1626 C CA . VAL B 1 49 ? -8.57 -5.113 2.479 1 86.94 49 VAL B CA 1
ATOM 1627 C C . VAL B 1 49 ? -7.516 -6.043 1.886 1 86.94 49 VAL B C 1
ATOM 1629 O O . VAL B 1 49 ? -7.008 -6.934 2.572 1 86.94 49 VAL B O 1
ATOM 1632 N N . SER B 1 50 ? -7.285 -5.859 0.585 1 89.12 50 SER B N 1
ATOM 1633 C CA . SER B 1 50 ? -6.297 -6.703 -0.078 1 89.12 50 SER B CA 1
ATOM 1634 C C . SER B 1 50 ? -5.117 -5.879 -0.581 1 89.12 50 SER B C 1
ATOM 1636 O O . SER B 1 50 ? -5.305 -4.832 -1.203 1 89.12 50 SER B O 1
ATOM 1638 N N . LEU B 1 51 ? -3.91 -6.305 -0.198 1 88.38 51 LEU B N 1
ATOM 1639 C CA . LEU B 1 51 ? -2.701 -5.828 -0.861 1 88.38 51 LEU B CA 1
ATOM 1640 C C . LEU B 1 51 ? -2.324 -6.742 -2.023 1 88.38 51 LEU B C 1
ATOM 1642 O O . LEU B 1 51 ? -1.902 -7.879 -1.813 1 88.38 51 LEU B O 1
ATOM 1646 N N . VAL B 1 52 ? -2.477 -6.219 -3.234 1 88.62 52 VAL B N 1
ATOM 1647 C CA . VAL B 1 52 ? -2.123 -6.965 -4.438 1 88.62 52 VAL B CA 1
ATOM 1648 C C . VAL B 1 52 ? -0.68 -6.656 -4.832 1 88.62 52 VAL B C 1
ATOM 1650 O O . VAL B 1 52 ? -0.337 -5.504 -5.105 1 88.62 52 VAL B O 1
ATOM 1653 N N . VAL B 1 53 ? 0.144 -7.723 -4.906 1 89.62 53 VAL B N 1
ATOM 1654 C CA . VAL B 1 53 ? 1.567 -7.473 -5.102 1 89.62 53 VAL B CA 1
ATOM 1655 C C . VAL B 1 53 ? 2.109 -8.391 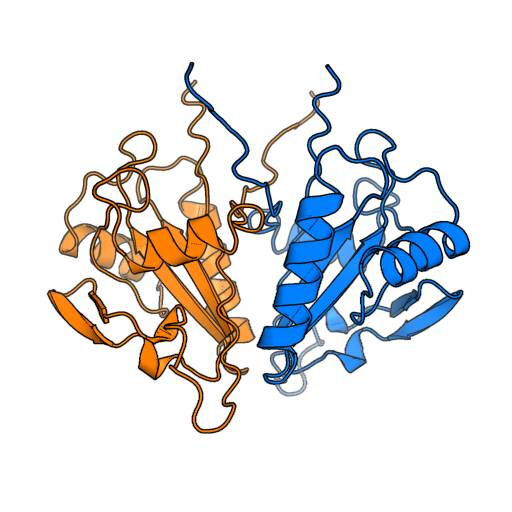-6.195 1 89.62 53 VAL B C 1
ATOM 1657 O O . VAL B 1 53 ? 1.711 -9.555 -6.293 1 89.62 53 VAL B O 1
ATOM 1660 N N . ASN B 1 54 ? 2.885 -7.766 -7.031 1 89 54 ASN B N 1
ATOM 1661 C CA . ASN B 1 54 ? 3.713 -8.57 -7.918 1 89 54 ASN B CA 1
ATOM 1662 C C . ASN B 1 54 ? 5.016 -8.992 -7.246 1 89 54 ASN B C 1
ATOM 1664 O O . ASN B 1 54 ? 5.754 -8.141 -6.734 1 89 54 ASN B O 1
ATOM 1668 N N . VAL B 1 55 ? 5.34 -10.281 -7.297 1 91.5 55 VAL B N 1
ATOM 1669 C CA . VAL B 1 55 ? 6.539 -10.773 -6.625 1 91.5 55 VAL B CA 1
ATOM 1670 C C . VAL B 1 55 ? 7.457 -11.453 -7.641 1 91.5 55 VAL B C 1
ATOM 1672 O O . VAL B 1 55 ? 7.016 -11.844 -8.719 1 91.5 55 VAL B O 1
ATOM 1675 N N . ALA B 1 56 ? 8.719 -11.484 -7.273 1 93.31 56 ALA B N 1
ATOM 1676 C CA . ALA B 1 56 ? 9.758 -12.141 -8.062 1 93.31 56 ALA B CA 1
ATOM 1677 C C . ALA B 1 56 ? 10.797 -12.797 -7.16 1 93.31 56 ALA B C 1
ATOM 1679 O O . ALA B 1 56 ? 11.172 -12.242 -6.125 1 93.31 56 ALA B O 1
ATOM 1680 N N . SER B 1 57 ? 11.32 -13.984 -7.559 1 96 57 SER B N 1
ATOM 1681 C CA . SER B 1 57 ? 12.234 -14.766 -6.738 1 96 57 SER B CA 1
ATOM 1682 C C . SER B 1 57 ? 13.68 -14.32 -6.945 1 96 57 SER B C 1
ATOM 1684 O O . SER B 1 57 ? 14.547 -14.609 -6.117 1 96 57 SER B O 1
ATOM 1686 N N . GLU B 1 58 ? 14.008 -13.641 -8.031 1 94 58 GLU B N 1
ATOM 1687 C CA . GLU B 1 58 ? 15.391 -13.32 -8.352 1 94 58 GLU B CA 1
ATOM 1688 C C . GLU B 1 58 ? 15.609 -11.812 -8.422 1 94 58 GLU B C 1
ATOM 1690 O O . GLU B 1 58 ? 16.516 -11.336 -9.109 1 94 58 GLU B O 1
ATOM 1695 N N . CYS B 1 59 ? 14.789 -11.172 -7.809 1 86.69 59 CYS B N 1
ATOM 1696 C CA . CYS B 1 59 ? 14.961 -9.734 -7.66 1 86.69 59 CYS B CA 1
ATOM 1697 C C . CYS B 1 59 ? 15.898 -9.414 -6.504 1 86.69 59 CYS B C 1
ATOM 1699 O O . CYS B 1 59 ? 15.93 -10.133 -5.508 1 86.69 59 CYS B O 1
ATOM 1701 N N . GLY B 1 60 ? 16.703 -8.336 -6.598 1 84.12 60 GLY B N 1
ATOM 1702 C CA . GLY B 1 60 ? 17.656 -7.926 -5.566 1 84.12 60 GLY B CA 1
ATOM 1703 C C . GLY B 1 60 ? 16.984 -7.625 -4.238 1 84.12 60 GLY B C 1
ATOM 1704 O O . GLY B 1 60 ? 17.641 -7.656 -3.191 1 84.12 60 GLY B O 1
ATOM 1705 N N . TYR B 1 61 ? 15.688 -7.508 -4.156 1 81.81 61 TYR B N 1
ATOM 1706 C CA . TYR B 1 61 ? 14.969 -7.176 -2.928 1 81.81 61 TYR B CA 1
ATOM 1707 C C . TYR B 1 61 ? 14.023 -8.297 -2.527 1 81.81 61 TYR B C 1
ATOM 1709 O O . TYR B 1 61 ? 13.18 -8.125 -1.644 1 81.81 61 TYR B O 1
ATOM 1717 N N . THR B 1 62 ? 14.18 -9.312 -3.111 1 90.56 62 THR B N 1
ATOM 1718 C CA . THR B 1 62 ? 13.289 -10.445 -2.869 1 90.56 62 THR B CA 1
ATOM 1719 C C . THR B 1 62 ? 13.234 -10.781 -1.382 1 90.56 62 THR B C 1
ATOM 1721 O O . THR B 1 62 ? 12.148 -10.914 -0.814 1 90.56 62 THR B O 1
ATOM 1724 N N . ASP B 1 63 ? 14.344 -10.852 -0.73 1 92 63 ASP B N 1
ATOM 1725 C CA . ASP B 1 63 ? 14.414 -11.234 0.676 1 92 63 ASP B CA 1
ATOM 1726 C C . ASP B 1 63 ? 13.625 -10.266 1.553 1 92 63 ASP B C 1
ATOM 1728 O O . ASP B 1 63 ? 12.719 -10.68 2.279 1 92 63 ASP B O 1
ATOM 1732 N N . SER B 1 64 ? 13.938 -9.055 1.375 1 86.56 64 SER B N 1
ATOM 1733 C CA . SER B 1 64 ? 13.266 -8.062 2.213 1 86.56 64 SER B CA 1
ATOM 1734 C C . SER B 1 64 ? 11.781 -7.969 1.88 1 86.56 64 SER B C 1
ATOM 1736 O O . SER B 1 64 ? 10.953 -7.754 2.768 1 86.56 64 SER B O 1
ATOM 1738 N N . HIS B 1 65 ? 11.414 -8.156 0.646 1 87.62 65 HIS B N 1
ATOM 1739 C CA . HIS B 1 65 ? 10.016 -8.062 0.232 1 87.62 65 HIS B CA 1
ATOM 1740 C C . HIS B 1 65 ? 9.188 -9.188 0.839 1 87.62 65 HIS B C 1
ATOM 1742 O O . HIS B 1 65 ? 8.156 -8.938 1.468 1 87.62 65 HIS B O 1
ATOM 1748 N N . TYR B 1 66 ? 9.641 -10.367 0.704 1 91.81 66 TYR B N 1
ATOM 1749 C CA . TYR B 1 66 ? 8.859 -11.484 1.226 1 91.81 66 TYR B CA 1
ATOM 1750 C C . TYR B 1 66 ? 8.766 -11.422 2.744 1 91.81 66 TYR B C 1
ATOM 1752 O O . TYR B 1 66 ? 7.715 -11.719 3.318 1 91.81 66 TYR B O 1
ATOM 1760 N N . LYS B 1 67 ? 9.836 -11.055 3.396 1 90.81 67 LYS B N 1
ATOM 1761 C CA . LYS B 1 67 ? 9.797 -10.914 4.848 1 90.81 67 LYS B CA 1
ATOM 1762 C C . LYS B 1 67 ? 8.781 -9.859 5.273 1 90.81 67 LYS B C 1
ATOM 1764 O O . LYS B 1 67 ? 7.992 -10.086 6.195 1 90.81 67 LYS B O 1
ATOM 1769 N N . ALA B 1 68 ? 8.789 -8.789 4.582 1 86.25 68 ALA B N 1
ATOM 1770 C CA . ALA B 1 68 ? 7.859 -7.707 4.902 1 86.25 68 ALA B CA 1
ATOM 1771 C C . ALA B 1 68 ? 6.422 -8.125 4.613 1 86.25 68 ALA B C 1
ATOM 1773 O O . ALA B 1 68 ? 5.52 -7.863 5.418 1 86.25 68 ALA B O 1
ATOM 1774 N N . LEU B 1 69 ? 6.188 -8.719 3.516 1 90.56 69 LEU B N 1
ATOM 1775 C CA . LEU B 1 69 ? 4.844 -9.148 3.143 1 90.56 69 LEU B CA 1
ATOM 1776 C C . LEU B 1 69 ? 4.305 -10.172 4.141 1 90.56 69 LEU B C 1
ATOM 1778 O O . LEU B 1 69 ? 3.139 -10.102 4.535 1 90.56 69 LEU B O 1
ATOM 1782 N N . GLN B 1 70 ? 5.141 -11.094 4.539 1 93.5 70 GLN B N 1
ATOM 1783 C CA . GLN B 1 70 ? 4.707 -12.086 5.52 1 93.5 70 GLN B CA 1
ATOM 1784 C C . GLN B 1 70 ? 4.434 -11.438 6.875 1 93.5 70 GLN B C 1
ATOM 1786 O O . GLN B 1 70 ? 3.494 -11.82 7.574 1 93.5 70 GLN B O 1
ATOM 1791 N N . LYS B 1 71 ? 5.301 -10.547 7.246 1 89.12 71 LYS B N 1
ATOM 1792 C CA . LYS B 1 71 ? 5.047 -9.812 8.484 1 89.12 71 LYS B CA 1
ATOM 1793 C C . LYS B 1 71 ? 3.709 -9.086 8.43 1 89.12 71 LYS B C 1
ATOM 1795 O O . LYS B 1 71 ? 2.934 -9.125 9.383 1 89.12 71 LYS B O 1
ATOM 1800 N N . LEU B 1 72 ? 3.422 -8.383 7.289 1 87.56 72 LEU B N 1
ATOM 1801 C CA . LEU B 1 72 ? 2.15 -7.688 7.117 1 87.56 72 LEU B CA 1
ATOM 1802 C C . LEU B 1 72 ? 0.981 -8.664 7.238 1 87.56 72 LEU B C 1
ATOM 1804 O O . LEU B 1 72 ? -0.003 -8.375 7.926 1 87.56 72 LEU B O 1
ATOM 1808 N N . GLN B 1 73 ? 1.111 -9.758 6.57 1 92.06 73 GLN B N 1
ATOM 1809 C CA . GLN B 1 73 ? 0.052 -10.758 6.637 1 92.06 73 GLN B CA 1
ATOM 1810 C C . GLN B 1 73 ? -0.173 -11.227 8.07 1 92.06 73 GLN B C 1
ATOM 1812 O O . GLN B 1 73 ? -1.315 -11.352 8.516 1 92.06 73 GLN B O 1
ATOM 1817 N N . ARG B 1 74 ? 0.918 -11.516 8.766 1 93.19 74 ARG B N 1
ATOM 1818 C CA . ARG B 1 74 ? 0.82 -11.992 10.141 1 93.19 74 ARG B CA 1
ATOM 1819 C C . ARG B 1 74 ? 0.179 -10.945 11.039 1 93.19 74 ARG B C 1
ATOM 1821 O O . ARG B 1 74 ? -0.696 -11.266 11.852 1 93.19 74 ARG B O 1
ATOM 1828 N N . GLU B 1 75 ? 0.534 -9.773 10.883 1 84.5 75 GLU B N 1
ATOM 1829 C CA . GLU B 1 75 ? 0.107 -8.727 11.805 1 84.5 75 GLU B CA 1
ATOM 1830 C C . GLU B 1 75 ? -1.293 -8.227 11.453 1 84.5 75 GLU B C 1
ATOM 1832 O O . GLU B 1 75 ? -2.07 -7.871 12.344 1 84.5 75 GLU B O 1
ATOM 1837 N N . LEU B 1 76 ? -1.627 -8.211 10.156 1 87.25 76 LEU B N 1
ATOM 1838 C CA . LEU B 1 76 ? -2.877 -7.574 9.758 1 87.25 76 LEU B CA 1
ATOM 1839 C C . LEU B 1 76 ? -3.914 -8.617 9.352 1 87.25 76 LEU B C 1
ATOM 1841 O O . LEU B 1 76 ? -5.105 -8.305 9.25 1 87.25 76 LEU B O 1
ATOM 1845 N N . GLY B 1 77 ? -3.445 -9.773 9.148 1 90.69 77 GLY B N 1
ATOM 1846 C CA . GLY B 1 77 ? -4.348 -10.852 8.773 1 90.69 77 GLY B CA 1
ATOM 1847 C C . GLY B 1 77 ? -5.57 -10.945 9.664 1 90.69 77 GLY B C 1
ATOM 1848 O O . GLY B 1 77 ? -6.695 -11.062 9.18 1 90.69 77 GLY B O 1
ATOM 1849 N N . PRO B 1 78 ? -5.375 -10.852 11.008 1 90.31 78 PRO B N 1
ATOM 1850 C CA . PRO B 1 78 ? -6.512 -10.938 11.93 1 90.31 78 PRO B CA 1
ATOM 1851 C C . PRO B 1 78 ? -7.508 -9.797 11.75 1 90.31 78 PRO B C 1
ATOM 1853 O O . PRO B 1 78 ? -8.617 -9.852 12.289 1 90.31 78 PRO B O 1
ATOM 1856 N N . TYR B 1 79 ? -7.191 -8.781 11.016 1 85.69 79 TYR B N 1
ATOM 1857 C CA . TYR B 1 79 ? -8.055 -7.625 10.828 1 85.69 79 TYR B CA 1
ATOM 1858 C C . TYR B 1 79 ? -8.57 -7.559 9.398 1 85.69 79 TYR B C 1
ATOM 1860 O O . TYR B 1 79 ? -8.648 -6.48 8.805 1 85.69 79 TYR B O 1
ATOM 1868 N N . HIS B 1 80 ? -8.891 -8.672 8.797 1 89.12 80 HIS B N 1
ATOM 1869 C CA . HIS B 1 80 ? -9.5 -8.797 7.477 1 89.12 80 HIS B CA 1
ATOM 1870 C C . HIS B 1 80 ? -8.633 -8.156 6.402 1 89.12 80 HIS B C 1
ATOM 1872 O O . HIS B 1 80 ? -9.117 -7.363 5.59 1 89.12 80 HIS B O 1
ATOM 1878 N N . PHE B 1 81 ? -7.383 -8.539 6.449 1 89.88 81 PHE B N 1
ATOM 1879 C CA . PHE B 1 81 ? -6.371 -8.109 5.492 1 89.88 81 PHE B CA 1
ATOM 1880 C C . PHE B 1 81 ? -5.699 -9.312 4.84 1 89.88 81 PHE B C 1
ATOM 1882 O O . PHE B 1 81 ? -5.402 -10.305 5.512 1 89.88 81 PHE B O 1
ATOM 1889 N N . ASN B 1 82 ? -5.531 -9.172 3.49 1 91.94 82 ASN B N 1
ATOM 1890 C CA . ASN B 1 82 ? -4.816 -10.227 2.773 1 91.94 82 ASN B CA 1
ATOM 1891 C C . ASN B 1 82 ? -3.766 -9.641 1.829 1 91.94 82 ASN B C 1
ATOM 1893 O O . ASN B 1 82 ? -4.043 -8.695 1.096 1 91.94 82 ASN B O 1
ATOM 1897 N N . VAL B 1 83 ? -2.604 -10.234 1.933 1 92.19 83 VAL B N 1
ATOM 1898 C CA . VAL B 1 83 ? -1.672 -10.094 0.818 1 92.19 83 VAL B CA 1
ATOM 1899 C C . VAL B 1 83 ? -2.059 -11.062 -0.299 1 92.19 83 VAL B C 1
ATOM 1901 O O . VAL B 1 83 ? -2.283 -12.25 -0.051 1 92.19 83 VAL B O 1
ATOM 1904 N N . LEU B 1 84 ? -2.221 -10.531 -1.51 1 93.75 84 LEU B N 1
ATOM 1905 C CA . LEU B 1 84 ? -2.404 -11.344 -2.707 1 93.75 84 LEU B CA 1
ATOM 1906 C C . LEU B 1 84 ? -1.197 -11.234 -3.631 1 93.75 84 LEU B C 1
ATOM 1908 O O . LEU B 1 84 ? -1.009 -10.203 -4.289 1 93.75 84 LEU B O 1
ATOM 1912 N N . ALA B 1 85 ? -0.416 -12.289 -3.611 1 94.75 85 ALA B N 1
ATOM 1913 C CA . ALA B 1 85 ? 0.857 -12.234 -4.324 1 94.75 85 ALA B CA 1
ATOM 1914 C C . ALA B 1 85 ? 0.741 -12.875 -5.703 1 94.75 85 ALA B C 1
ATOM 1916 O O . ALA B 1 85 ? 0.322 -14.031 -5.824 1 94.75 85 ALA B O 1
ATOM 1917 N N . PHE B 1 86 ? 1.155 -12.102 -6.645 1 94.62 86 PHE B N 1
ATOM 1918 C CA . PHE B 1 86 ? 1.148 -12.539 -8.039 1 94.62 86 PHE B CA 1
ATOM 1919 C C . PHE B 1 86 ? 2.559 -12.531 -8.617 1 94.62 86 PHE B C 1
ATOM 1921 O O . PHE B 1 86 ? 3.098 -11.469 -8.93 1 94.62 86 PHE B O 1
ATOM 1928 N N . PRO B 1 87 ? 3.125 -13.719 -8.75 1 96.06 87 PRO B N 1
ATOM 1929 C CA . PRO B 1 87 ? 4.398 -13.742 -9.469 1 96.06 87 PRO B CA 1
ATOM 1930 C C . PRO B 1 87 ? 4.273 -13.234 -10.906 1 96.06 87 PRO B C 1
ATOM 1932 O O . PRO B 1 87 ? 3.264 -13.477 -11.562 1 96.06 87 PRO B O 1
ATOM 1935 N N . CYS B 1 88 ? 5.238 -12.508 -11.266 1 95.31 88 CYS B N 1
ATOM 1936 C CA . CYS B 1 88 ? 5.258 -11.945 -12.609 1 95.31 88 CYS B CA 1
ATOM 1937 C C . CYS B 1 88 ? 6.68 -11.867 -13.148 1 95.31 88 CYS B C 1
ATOM 1939 O O . CYS B 1 88 ? 7.602 -11.469 -12.43 1 95.31 88 CYS B O 1
ATOM 1941 N N . ASN B 1 89 ? 6.82 -12.195 -14.43 1 95.62 89 ASN B N 1
ATOM 1942 C CA . ASN B 1 89 ? 8.156 -12.258 -15.008 1 95.62 89 ASN B CA 1
ATOM 1943 C C . ASN B 1 89 ? 8.406 -11.078 -15.945 1 95.62 89 ASN B C 1
ATOM 1945 O O . ASN B 1 89 ? 9.43 -11.039 -16.641 1 95.62 89 ASN B O 1
ATOM 1949 N N . GLN B 1 90 ? 7.566 -10.141 -16 1 89.31 90 GLN B N 1
ATOM 1950 C CA . GLN B 1 90 ? 7.629 -9.07 -16.984 1 89.31 90 GLN B CA 1
ATOM 1951 C C . GLN B 1 90 ? 8.578 -7.965 -16.531 1 89.31 90 GLN B C 1
ATOM 1953 O O . GLN B 1 90 ? 8.883 -7.051 -17.297 1 89.31 90 GLN B O 1
ATOM 1958 N N . PHE B 1 91 ? 9.078 -8.062 -15.344 1 86.75 91 PHE B N 1
ATOM 1959 C CA . PHE B 1 91 ? 9.984 -7.055 -14.805 1 86.75 91 PHE B CA 1
ATOM 1960 C C . PHE B 1 91 ? 11.406 -7.598 -14.719 1 86.75 91 PHE B C 1
ATOM 1962 O O . PHE B 1 91 ? 11.805 -8.148 -13.688 1 86.75 91 PHE B O 1
ATOM 1969 N N . ASP B 1 92 ? 12.148 -7.379 -15.75 1 89 92 ASP B N 1
ATOM 1970 C CA . ASP B 1 92 ? 13.547 -7.762 -15.93 1 89 92 ASP B CA 1
ATOM 1971 C C . ASP B 1 92 ? 13.719 -9.273 -15.852 1 89 92 ASP B C 1
ATOM 1973 O O . ASP B 1 92 ? 14.773 -9.766 -15.438 1 89 92 ASP B O 1
ATOM 1977 N N . GLN B 1 93 ? 12.625 -10.016 -16.078 1 94.69 93 GLN B N 1
ATOM 1978 C CA . GLN B 1 93 ? 12.633 -11.477 -16.125 1 94.69 93 GLN B CA 1
ATOM 1979 C C . GLN B 1 93 ? 13.188 -12.07 -14.828 1 94.69 93 GLN B C 1
ATOM 1981 O O . GLN B 1 93 ? 13.984 -13.008 -14.859 1 94.69 93 GLN B O 1
ATOM 1986 N N . GLN B 1 94 ? 12.781 -11.508 -13.727 1 92.94 94 GLN B N 1
ATOM 1987 C CA . GLN B 1 94 ? 13.312 -11.891 -12.422 1 92.94 94 GLN B CA 1
ATOM 1988 C C . GLN B 1 94 ? 12.484 -13.016 -11.797 1 92.94 94 GLN B C 1
ATOM 1990 O O . GLN B 1 94 ? 12.711 -13.391 -10.648 1 92.94 94 GLN B O 1
ATOM 1995 N N . GLU B 1 95 ? 11.57 -13.531 -12.523 1 97.31 95 GLU B N 1
ATOM 1996 C CA . GLU B 1 95 ? 10.758 -14.656 -12.062 1 97.31 95 GLU B CA 1
ATOM 1997 C C . GLU B 1 95 ? 10.648 -15.734 -13.141 1 97.31 95 GLU B C 1
ATOM 1999 O O . GLU B 1 95 ? 9.547 -16.047 -13.602 1 97.31 95 GLU B O 1
ATOM 2004 N N . PRO B 1 96 ? 11.781 -16.344 -13.43 1 98.06 96 PRO B N 1
ATOM 2005 C CA . PRO B 1 96 ? 11.789 -17.297 -14.547 1 98.06 96 PRO B CA 1
ATOM 2006 C C . PRO B 1 96 ? 11.281 -18.672 -14.141 1 98.06 96 PRO B C 1
ATOM 2008 O O . PRO B 1 96 ? 11.008 -19.516 -15.008 1 98.06 96 PRO B O 1
ATOM 2011 N N . ASN B 1 97 ? 11.156 -19 -12.828 1 98.44 97 ASN B N 1
ATOM 2012 C CA . ASN B 1 97 ? 10.875 -20.344 -12.336 1 98.44 97 ASN B CA 1
ATOM 2013 C C . ASN B 1 97 ? 9.406 -20.719 -12.523 1 98.44 97 ASN B C 1
ATOM 2015 O O . ASN B 1 97 ? 8.578 -19.844 -12.805 1 98.44 97 ASN B O 1
ATOM 2019 N N . THR B 1 98 ? 9.117 -22.016 -12.406 1 98.62 98 THR B N 1
ATOM 2020 C CA . THR B 1 98 ? 7.75 -22.516 -12.5 1 98.62 98 THR B CA 1
ATOM 2021 C C . THR B 1 98 ? 6.945 -22.141 -11.258 1 98.62 98 THR B C 1
ATOM 2023 O O . THR B 1 98 ? 7.52 -21.812 -10.219 1 98.62 98 THR B O 1
ATOM 2026 N N . ASN B 1 99 ? 5.602 -22.25 -11.391 1 98.88 99 ASN B N 1
ATOM 2027 C CA . ASN B 1 99 ? 4.734 -22 -10.25 1 98.88 99 ASN B CA 1
ATOM 2028 C C . ASN B 1 99 ? 5.129 -22.859 -9.055 1 98.88 99 ASN B C 1
ATOM 2030 O O . ASN B 1 99 ? 5.184 -22.375 -7.922 1 98.88 99 ASN B O 1
ATOM 2034 N N . LYS B 1 100 ? 5.34 -24.109 -9.32 1 98.75 100 LYS B N 1
ATOM 2035 C CA . LYS B 1 100 ? 5.719 -25.047 -8.258 1 98.75 100 LYS B CA 1
ATOM 2036 C C . LYS B 1 100 ? 7.004 -24.594 -7.57 1 98.75 100 LYS B C 1
ATOM 2038 O O . LYS B 1 100 ? 7.094 -24.594 -6.34 1 98.75 100 LYS B O 1
ATOM 2043 N N . GLU B 1 101 ? 7.992 -24.219 -8.336 1 98.81 101 GLU B N 1
ATOM 2044 C CA . GLU B 1 101 ? 9.273 -23.766 -7.793 1 98.81 101 GLU B CA 1
ATOM 2045 C C . GLU B 1 101 ? 9.109 -22.469 -7.016 1 98.81 101 GLU B C 1
ATOM 2047 O O . GLU B 1 101 ? 9.727 -22.281 -5.965 1 98.81 101 GLU B O 1
ATOM 2052 N N . ILE B 1 102 ? 8.312 -21.578 -7.52 1 98.81 102 ILE B N 1
ATOM 2053 C CA . ILE B 1 102 ? 8.07 -20.297 -6.863 1 98.81 102 ILE B CA 1
ATOM 2054 C C . ILE B 1 102 ? 7.395 -20.531 -5.516 1 98.81 102 ILE B C 1
ATOM 2056 O O . ILE B 1 102 ? 7.797 -19.953 -4.504 1 98.81 102 ILE B O 1
ATOM 2060 N N . GLU B 1 103 ? 6.398 -21.375 -5.504 1 98.81 103 GLU B N 1
ATOM 2061 C CA . GLU B 1 103 ? 5.715 -21.656 -4.25 1 98.81 103 GLU B CA 1
ATOM 2062 C C . GLU B 1 103 ? 6.672 -22.266 -3.227 1 98.81 103 GLU B C 1
ATOM 2064 O O . GLU B 1 103 ? 6.691 -21.859 -2.066 1 98.81 103 GLU B O 1
ATOM 2069 N N . THR B 1 104 ? 7.414 -23.266 -3.65 1 98.81 104 THR B N 1
ATOM 2070 C CA . THR B 1 104 ? 8.367 -23.922 -2.764 1 98.81 104 THR B CA 1
ATOM 2071 C C . THR B 1 104 ? 9.359 -22.906 -2.193 1 98.81 104 THR B C 1
ATOM 2073 O O . THR B 1 104 ? 9.617 -22.891 -0.989 1 98.81 104 THR B O 1
ATOM 2076 N N . PHE B 1 105 ? 9.883 -22.062 -3.021 1 98.69 105 PHE B N 1
ATOM 2077 C CA . PHE B 1 105 ? 10.828 -21.031 -2.615 1 98.69 105 PHE B CA 1
ATOM 2078 C C . PHE B 1 105 ? 10.211 -20.125 -1.553 1 98.69 105 PHE B C 1
ATOM 2080 O O . PHE B 1 105 ? 10.789 -19.938 -0.482 1 98.69 105 PHE B O 1
ATOM 2087 N N . ALA B 1 106 ? 9.008 -19.594 -1.812 1 98.56 106 ALA B N 1
ATOM 2088 C CA . ALA B 1 106 ? 8.344 -18.641 -0.916 1 98.56 106 ALA B CA 1
ATOM 2089 C C . ALA B 1 106 ? 7.996 -19.312 0.414 1 98.56 106 ALA B C 1
ATOM 2091 O O . ALA B 1 106 ? 8.25 -18.734 1.48 1 98.56 106 ALA B O 1
ATOM 2092 N N . ARG B 1 107 ? 7.469 -20.484 0.391 1 98.62 107 ARG B N 1
ATOM 2093 C CA . ARG B 1 107 ? 6.957 -21.125 1.6 1 98.62 107 ARG B CA 1
ATOM 2094 C C . ARG B 1 107 ? 8.094 -21.734 2.418 1 98.62 107 ARG B C 1
ATOM 2096 O O . ARG B 1 107 ? 8.102 -21.625 3.646 1 98.62 107 ARG B O 1
ATOM 2103 N N . LYS B 1 108 ? 9.039 -22.312 1.776 1 98.5 108 LYS B N 1
ATOM 2104 C CA . LYS B 1 108 ? 10.125 -22.938 2.521 1 98.5 108 LYS B CA 1
ATOM 2105 C C . LYS B 1 108 ? 11.086 -21.891 3.08 1 98.5 108 LYS B C 1
ATOM 2107 O O . LYS B 1 108 ? 11.57 -22.031 4.207 1 98.5 108 LYS B O 1
ATOM 2112 N N . THR B 1 109 ? 11.398 -20.875 2.33 1 98.38 109 THR B N 1
ATOM 2113 C CA . THR B 1 109 ? 12.422 -19.906 2.727 1 98.38 109 THR B CA 1
ATOM 2114 C C . THR B 1 109 ? 11.836 -18.859 3.68 1 98.38 109 THR B C 1
ATOM 2116 O O . THR B 1 109 ? 12.492 -18.453 4.637 1 98.38 109 THR B O 1
ATOM 2119 N N . TYR B 1 110 ? 10.633 -18.484 3.424 1 97.88 110 TYR B N 1
ATOM 2120 C CA . TYR B 1 110 ? 10.102 -17.344 4.164 1 97.88 110 TYR B CA 1
ATOM 2121 C C . TYR B 1 110 ? 8.867 -17.75 4.969 1 97.88 110 TYR B C 1
ATOM 2123 O O . TYR B 1 110 ? 8.273 -16.922 5.652 1 97.88 110 TYR B O 1
ATOM 2131 N N . GLN B 1 111 ? 8.383 -19 4.859 1 98.44 111 GLN B N 1
ATOM 2132 C CA . GLN B 1 111 ? 7.215 -19.5 5.57 1 98.44 111 GLN B CA 1
ATOM 2133 C C . GLN B 1 111 ? 5.98 -18.656 5.27 1 98.44 111 GLN B C 1
ATOM 2135 O O . GLN B 1 111 ? 5.168 -18.406 6.16 1 98.44 111 GLN B O 1
ATOM 2140 N N . VAL B 1 112 ? 5.902 -18.328 4.004 1 97.94 112 VAL B N 1
ATOM 2141 C CA . VAL B 1 112 ? 4.785 -17.5 3.582 1 97.94 112 VAL B CA 1
ATOM 2142 C C . VAL B 1 112 ? 3.469 -18.234 3.811 1 97.94 112 VAL B C 1
ATOM 2144 O O . VAL B 1 112 ? 3.365 -19.438 3.529 1 97.94 112 VAL B O 1
ATOM 2147 N N . THR B 1 113 ? 2.455 -17.406 4.371 1 98.56 113 THR B N 1
ATOM 2148 C CA . THR B 1 113 ? 1.148 -18 4.645 1 98.56 113 THR B CA 1
ATOM 2149 C C . THR B 1 113 ? 0.06 -17.297 3.836 1 98.56 113 THR B C 1
ATOM 2151 O O . THR B 1 113 ? -1.104 -17.703 3.871 1 98.56 113 THR B O 1
ATOM 2154 N N . PHE B 1 114 ? 0.39 -16.25 3.148 1 97.38 114 PHE B N 1
ATOM 2155 C CA . PHE B 1 114 ? -0.612 -15.523 2.369 1 97.38 114 PHE B CA 1
ATOM 2156 C C . PHE B 1 114 ? -0.883 -16.234 1.049 1 97.38 114 PHE B C 1
ATOM 2158 O O . PHE B 1 114 ? -0.064 -17.031 0.587 1 97.38 114 PHE B O 1
ATOM 2165 N N . PRO B 1 115 ? -2.07 -15.938 0.409 1 98.44 115 PRO B N 1
ATOM 2166 C CA . PRO B 1 115 ? -2.387 -16.531 -0.892 1 98.44 115 PRO B CA 1
ATOM 2167 C C . PRO B 1 115 ? -1.382 -16.156 -1.976 1 98.44 115 PRO B C 1
ATOM 2169 O O . PRO B 1 115 ? -0.964 -14.992 -2.057 1 98.44 115 PRO B O 1
ATOM 2172 N N . MET B 1 116 ? -0.958 -17.188 -2.713 1 98.62 116 MET B N 1
ATOM 2173 C CA . MET B 1 116 ? -0.147 -17 -3.912 1 98.62 116 MET B CA 1
ATOM 2174 C C . MET B 1 116 ? -0.891 -17.469 -5.152 1 98.62 116 MET B C 1
ATOM 2176 O O . MET B 1 116 ? -1.624 -18.469 -5.102 1 98.62 116 MET B O 1
ATOM 2180 N N . PHE B 1 117 ? -0.619 -16.828 -6.246 1 98.75 117 PHE B N 1
ATOM 2181 C CA . PHE B 1 117 ? -1.301 -17.141 -7.5 1 98.75 117 PHE B CA 1
ATOM 2182 C C . PHE B 1 117 ? -0.299 -17.516 -8.586 1 98.75 117 PHE B C 1
ATOM 2184 O O . PHE B 1 117 ? 0.913 -17.438 -8.367 1 98.75 117 PHE B O 1
ATOM 2191 N N . SER B 1 118 ? -0.864 -18.047 -9.672 1 98.81 118 SER B N 1
ATOM 2192 C CA . SER B 1 118 ? -0.007 -18.438 -10.789 1 98.81 118 SER B CA 1
ATOM 2193 C C . SER B 1 118 ? 0.669 -17.219 -11.414 1 98.81 118 SER B C 1
ATOM 2195 O O . SER B 1 118 ? 0.155 -16.109 -11.328 1 98.81 118 SER B O 1
ATOM 2197 N N . LYS B 1 119 ? 1.856 -17.5 -11.953 1 98.25 119 LYS B N 1
ATOM 2198 C CA . LYS B 1 119 ? 2.551 -16.453 -12.695 1 98.25 119 LYS B CA 1
ATOM 2199 C C . LYS B 1 119 ? 1.631 -15.812 -13.727 1 98.25 119 LYS B C 1
ATOM 2201 O O . LYS B 1 119 ? 0.889 -16.516 -14.422 1 98.25 119 LYS B O 1
ATOM 2206 N N . VAL B 1 120 ? 1.68 -14.445 -13.781 1 97.19 120 VAL B N 1
ATOM 2207 C CA . VAL B 1 120 ? 0.694 -13.742 -14.602 1 97.19 120 VAL B CA 1
ATOM 2208 C C . VAL B 1 120 ? 1.339 -12.523 -15.258 1 97.19 120 VAL B C 1
ATOM 2210 O O . VAL B 1 120 ? 2.299 -11.961 -14.727 1 97.19 120 VAL B O 1
ATOM 2213 N N . ALA B 1 121 ? 0.782 -12.188 -16.469 1 95 121 ALA B N 1
ATOM 2214 C CA . ALA B 1 121 ? 1.129 -10.906 -17.078 1 95 121 ALA B CA 1
ATOM 2215 C C . ALA B 1 121 ? 0.319 -9.773 -16.469 1 95 121 ALA B C 1
ATOM 2217 O O . ALA B 1 121 ? -0.901 -9.875 -16.312 1 95 121 ALA B O 1
ATOM 2218 N N . VAL B 1 122 ? 0.995 -8.688 -16.078 1 88.81 122 VAL B N 1
ATOM 2219 C CA . VAL B 1 122 ? 0.29 -7.609 -15.391 1 88.81 122 VAL B CA 1
ATOM 2220 C C . VAL B 1 122 ? 0.336 -6.34 -16.25 1 88.81 122 VAL B C 1
ATOM 2222 O O . VAL B 1 122 ? -0.36 -5.363 -15.953 1 88.81 122 VAL B O 1
ATOM 2225 N N . LYS B 1 123 ? 1.142 -6.367 -17.25 1 85.75 123 LYS B N 1
ATOM 2226 C CA . LYS B 1 123 ? 1.227 -5.203 -18.125 1 85.75 123 LYS B CA 1
ATOM 2227 C C . LYS B 1 123 ? 1.075 -5.609 -19.594 1 85.75 123 LYS B C 1
ATOM 2229 O O . LYS B 1 123 ? 1.26 -6.781 -19.938 1 85.75 123 LYS B O 1
ATOM 2234 N N . GLY B 1 124 ? 0.704 -4.605 -20.438 1 89.38 124 GLY B N 1
ATOM 2235 C CA . GLY B 1 124 ? 0.587 -4.816 -21.875 1 89.38 124 GLY B CA 1
ATOM 2236 C C . GLY B 1 124 ? -0.74 -5.43 -22.281 1 89.38 124 GLY B C 1
ATOM 2237 O O . GLY B 1 124 ? -1.652 -5.547 -21.469 1 89.38 124 GLY B O 1
ATOM 2238 N N . THR B 1 125 ? -0.922 -5.84 -23.531 1 92.88 125 THR B N 1
ATOM 2239 C CA . THR B 1 125 ? -2.164 -6.348 -24.109 1 92.88 125 THR B CA 1
ATOM 2240 C C . THR B 1 125 ? -2.516 -7.707 -23.516 1 92.88 125 THR B C 1
ATOM 2242 O O . THR B 1 125 ? -3.691 -8.07 -23.422 1 92.88 125 THR B O 1
ATOM 2245 N N . GLY B 1 126 ? -1.515 -8.406 -23.094 1 94.88 126 GLY B N 1
ATOM 2246 C CA . GLY B 1 126 ? -1.744 -9.734 -22.562 1 94.88 126 GLY B CA 1
ATOM 2247 C C . GLY B 1 126 ? -1.991 -9.742 -21.062 1 94.88 126 GLY B C 1
ATOM 2248 O O . GLY B 1 126 ? -2.145 -10.812 -20.453 1 94.88 126 GLY B O 1
ATOM 2249 N N . ALA B 1 127 ? -2.021 -8.609 -20.5 1 94.06 127 ALA B N 1
ATOM 2250 C CA . ALA B 1 127 ? -2.234 -8.539 -19.047 1 94.06 127 ALA B CA 1
ATOM 2251 C C . ALA B 1 127 ? -3.578 -9.148 -18.656 1 94.06 127 ALA B C 1
ATOM 2253 O O . ALA B 1 127 ? -4.57 -8.992 -19.375 1 94.06 127 ALA B O 1
ATOM 2254 N N . HIS B 1 128 ? -3.566 -9.836 -17.547 1 94.88 128 HIS B N 1
ATOM 2255 C CA . HIS B 1 128 ? -4.816 -10.359 -17 1 94.88 128 HIS B CA 1
ATOM 2256 C C . HIS B 1 128 ? -5.832 -9.242 -16.781 1 94.88 128 HIS B C 1
ATOM 2258 O O . HIS B 1 128 ? -5.477 -8.148 -16.328 1 94.88 128 HIS B O 1
ATOM 2264 N N . PRO B 1 129 ? -7.125 -9.461 -17 1 94 129 PRO B N 1
ATOM 2265 C CA . PRO B 1 129 ? -8.148 -8.414 -16.875 1 94 129 PRO B CA 1
ATOM 2266 C C . PRO B 1 129 ? -8.188 -7.773 -15.5 1 94 129 PRO B C 1
ATOM 2268 O O . PRO B 1 129 ? -8.438 -6.57 -15.383 1 94 129 PRO B O 1
ATOM 2271 N N . ALA B 1 130 ? -7.957 -8.516 -14.477 1 90.5 130 ALA B N 1
ATOM 2272 C CA . ALA B 1 130 ? -7.914 -7.961 -13.125 1 90.5 130 ALA B CA 1
ATOM 2273 C C . ALA B 1 130 ? -6.852 -6.867 -13.016 1 90.5 130 ALA B C 1
ATOM 2275 O O . ALA B 1 130 ? -7.059 -5.859 -12.344 1 90.5 130 ALA B O 1
ATOM 2276 N N . PHE B 1 131 ? -5.742 -7.047 -13.68 1 89.12 131 PHE B N 1
ATOM 2277 C CA . PHE B 1 131 ? -4.656 -6.078 -13.602 1 89.12 131 PHE B CA 1
ATOM 2278 C C . PHE B 1 131 ? -4.906 -4.906 -14.547 1 89.12 131 PHE B C 1
ATOM 2280 O O . PHE B 1 131 ? -4.516 -3.775 -14.258 1 89.12 131 PHE B O 1
ATOM 2287 N N . LYS B 1 132 ? -5.562 -5.176 -15.633 1 86.94 132 LYS B N 1
ATOM 2288 C CA . LYS B 1 132 ? -6.004 -4.059 -16.469 1 86.94 132 LYS B CA 1
ATOM 2289 C C . LYS B 1 132 ? -6.938 -3.135 -15.688 1 86.94 132 LYS B C 1
ATOM 2291 O O . LYS B 1 132 ? -6.828 -1.911 -15.781 1 86.94 132 LYS B O 1
ATOM 2296 N N . TYR B 1 133 ? -7.805 -3.766 -14.969 1 85.12 133 TYR B N 1
ATOM 2297 C CA . TYR B 1 133 ? -8.711 -2.994 -14.125 1 85.12 133 TYR B CA 1
ATOM 2298 C C . TYR B 1 133 ? -7.938 -2.139 -13.133 1 85.12 133 TYR B C 1
ATOM 2300 O O . TYR B 1 133 ? -8.195 -0.939 -13 1 85.12 133 TYR B O 1
ATOM 2308 N N . LEU B 1 134 ? -6.977 -2.711 -12.398 1 82.75 134 LEU B N 1
ATOM 2309 C CA . LEU B 1 134 ? -6.219 -2.029 -11.359 1 82.75 134 LEU B CA 1
ATOM 2310 C C . LEU B 1 134 ? -5.379 -0.9 -11.945 1 82.75 134 LEU B C 1
ATOM 2312 O O . LEU B 1 134 ? -5.23 0.157 -11.328 1 82.75 134 LEU B O 1
ATOM 2316 N N . THR B 1 135 ? -4.785 -1.15 -13.094 1 78.25 135 THR B N 1
ATOM 2317 C CA . THR B 1 135 ? -3.908 -0.149 -13.688 1 78.25 135 THR B CA 1
ATOM 2318 C C . THR B 1 135 ? -4.723 0.985 -14.305 1 78.25 135 THR B C 1
ATOM 2320 O O . THR B 1 135 ? -4.227 2.105 -14.453 1 78.25 135 THR B O 1
ATOM 2323 N N . GLY B 1 136 ? -5.871 0.721 -14.727 1 72.44 136 GLY B N 1
ATOM 2324 C CA . GLY B 1 136 ? -6.75 1.769 -15.219 1 72.44 136 GLY B CA 1
ATOM 2325 C C . GLY B 1 136 ? -7.32 2.641 -14.117 1 72.44 136 GLY B C 1
ATOM 2326 O O . GLY B 1 136 ? -7.328 3.867 -14.227 1 72.44 136 GLY B O 1
ATOM 2327 N N . GLU B 1 137 ? -7.77 2.051 -13.125 1 62.41 137 GLU B N 1
ATOM 2328 C CA . GLU B 1 137 ? -8.453 2.748 -12.039 1 62.41 137 GLU B CA 1
ATOM 2329 C C . GLU B 1 137 ? -7.449 3.377 -11.07 1 62.41 137 GLU B C 1
ATOM 2331 O O . GLU B 1 137 ? -7.668 4.48 -10.57 1 62.41 137 GLU B O 1
ATOM 2336 N N . PHE B 1 138 ? -6.434 2.582 -10.75 1 56.88 138 PHE B N 1
ATOM 2337 C CA . PHE B 1 138 ? -5.5 3.016 -9.711 1 56.88 138 PHE B CA 1
ATOM 2338 C C . PHE B 1 138 ? -4.125 3.297 -10.305 1 56.88 138 PHE B C 1
ATOM 2340 O O . PHE B 1 138 ? -3.117 3.26 -9.594 1 56.88 138 PHE B O 1
ATOM 2347 N N . ASN B 1 139 ? -4.125 3.602 -11.57 1 52.56 139 ASN B N 1
ATOM 2348 C CA . ASN B 1 139 ? -2.857 3.766 -12.281 1 52.56 139 ASN B CA 1
ATOM 2349 C C . ASN B 1 139 ? -1.812 4.453 -11.406 1 52.56 139 ASN B C 1
ATOM 2351 O O . ASN B 1 139 ? -0.633 4.102 -11.445 1 52.56 139 ASN B O 1
ATOM 2355 N N . HIS B 1 140 ? -2.346 5.312 -10.641 1 50.09 140 HIS B N 1
ATOM 2356 C CA . HIS B 1 140 ? -1.309 6.094 -9.977 1 50.09 140 HIS B CA 1
ATOM 2357 C C . HIS B 1 140 ? -1.019 5.551 -8.578 1 50.09 140 HIS B C 1
ATOM 2359 O O . HIS B 1 140 ? 0.021 5.859 -7.992 1 50.09 140 HIS B O 1
ATOM 2365 N N . LEU B 1 141 ? -1.954 4.785 -8.078 1 48.22 141 LEU B N 1
ATOM 2366 C CA . LEU B 1 141 ? -1.724 4.32 -6.719 1 48.22 141 LEU B CA 1
ATOM 2367 C C . LEU B 1 141 ? -1.095 2.932 -6.711 1 48.22 141 LEU B C 1
ATOM 2369 O O . LEU B 1 141 ? -0.776 2.395 -5.648 1 48.22 141 LEU B O 1
ATOM 2373 N N . VAL B 1 142 ? -0.926 2.424 -7.977 1 41.72 142 VAL B N 1
ATOM 2374 C CA . VAL B 1 142 ? -0.146 1.19 -7.969 1 41.72 142 VAL B CA 1
ATOM 2375 C C . VAL B 1 142 ? 1.208 1.438 -7.309 1 41.72 142 VAL B C 1
ATOM 2377 O O . VAL B 1 142 ? 2.012 2.23 -7.809 1 41.72 142 VAL B O 1
ATOM 2380 N N . ALA B 1 143 ? 1.121 1.293 -5.961 1 43.09 143 ALA B N 1
ATOM 2381 C CA . ALA B 1 143 ? 2.299 1.527 -5.129 1 43.09 143 ALA B CA 1
ATOM 2382 C C . ALA B 1 143 ? 3.359 0.457 -5.363 1 43.09 143 ALA B C 1
ATOM 2384 O O . ALA B 1 143 ? 3.049 -0.736 -5.41 1 43.09 143 ALA B O 1
ATOM 2385 N N . ASP B 1 144 ? 4.281 0.812 -6.309 1 37.56 144 ASP B N 1
ATOM 2386 C CA . ASP B 1 144 ? 5.457 -0.044 -6.18 1 37.56 144 ASP B CA 1
ATOM 2387 C C . ASP B 1 144 ? 6.004 -0.018 -4.754 1 37.56 144 ASP B C 1
ATOM 2389 O O . ASP B 1 144 ? 6.289 1.053 -4.211 1 37.56 144 ASP B O 1
ATOM 2393 N N . ILE B 1 145 ? 5.48 -0.867 -3.953 1 36.5 145 ILE B N 1
ATOM 2394 C CA . ILE B 1 145 ? 6.188 -0.978 -2.682 1 36.5 145 ILE B CA 1
ATOM 2395 C C . ILE B 1 145 ? 7.688 -0.836 -2.91 1 36.5 145 ILE B C 1
ATOM 2397 O O . ILE B 1 145 ? 8.328 -1.741 -3.449 1 36.5 145 ILE B O 1
ATOM 2401 N N . HIS B 1 146 ? 8.062 0.188 -3.639 1 33.59 146 HIS B N 1
ATOM 2402 C CA . HIS B 1 146 ? 9.516 0.331 -3.721 1 33.59 146 HIS B CA 1
ATOM 2403 C C . HIS B 1 146 ? 10.125 0.558 -2.34 1 33.59 146 HIS B C 1
ATOM 2405 O O . HIS B 1 146 ? 9.555 1.275 -1.516 1 33.59 146 HIS B O 1
ATOM 2411 N N . SER B 1 147 ? 10.898 -0.41 -1.994 1 33.28 147 SER B N 1
ATOM 2412 C CA . SER B 1 147 ? 11.891 -0.164 -0.956 1 33.28 147 SER B CA 1
ATOM 2413 C C . SER B 1 147 ? 12.609 1.163 -1.181 1 33.28 147 SER B C 1
ATOM 2415 O O . SER B 1 147 ? 12.977 1.492 -2.311 1 33.28 147 SER B O 1
ATOM 2417 N N . PHE B 1 148 ? 12.211 2.16 -0.526 1 32.44 148 PHE B N 1
ATOM 2418 C CA . PHE B 1 148 ? 13.172 3.26 -0.525 1 32.44 148 PHE B CA 1
ATOM 2419 C C . PHE B 1 148 ? 14.594 2.738 -0.383 1 32.44 148 PHE B C 1
ATOM 2421 O O . PHE B 1 148 ? 15.047 2.443 0.726 1 32.44 148 PHE B O 1
ATOM 2428 N N . CYS B 1 149 ? 14.992 1.789 -1.08 1 29.77 149 CYS B N 1
ATOM 2429 C CA . CYS B 1 149 ? 16.422 1.558 -1.152 1 29.77 149 CYS B CA 1
ATOM 2430 C C . CYS B 1 149 ? 17.172 2.826 -1.566 1 29.77 149 CYS B C 1
ATOM 2432 O O . CYS B 1 149 ? 18.375 2.807 -1.769 1 29.77 149 CYS B O 1
ATOM 2434 N N . ARG B 1 150 ? 16.672 3.791 -2.16 1 30.27 150 ARG B N 1
ATOM 2435 C CA . ARG B 1 150 ? 17.766 4.492 -2.824 1 30.27 150 ARG B CA 1
ATOM 2436 C C . ARG B 1 150 ? 18.828 4.914 -1.822 1 30.27 150 ARG B C 1
ATOM 2438 O O . ARG B 1 150 ? 20.016 4.637 -2.018 1 30.27 150 ARG B O 1
ATOM 2445 N N . GLU B 1 151 ? 18.922 6.371 -1.65 1 31.22 151 GLU B N 1
ATOM 2446 C CA . GLU B 1 151 ? 20.172 7.105 -1.635 1 31.22 151 GLU B CA 1
ATOM 2447 C C . GLU B 1 151 ? 20.938 6.879 -0.33 1 31.22 151 GLU B C 1
ATOM 2449 O O . GLU B 1 151 ? 20.453 7.25 0.744 1 31.22 151 GLU B O 1
ATOM 2454 N N . GLN B 1 152 ? 21.453 5.758 0.042 1 26.78 152 GLN B N 1
ATOM 2455 C CA . GLN B 1 152 ? 22.766 5.891 0.676 1 26.78 152 GLN B CA 1
ATOM 2456 C C . GLN B 1 152 ? 23.484 7.133 0.174 1 26.78 152 GLN B C 1
ATOM 2458 O O . GLN B 1 152 ? 23.828 7.227 -1.008 1 26.78 152 GLN B O 1
ATOM 2463 N N . ASP B 1 153 ? 23.078 8.352 0.314 1 26.11 153 ASP B N 1
ATOM 2464 C CA . ASP B 1 153 ? 24.188 9.305 0.222 1 26.11 153 ASP B CA 1
ATOM 2465 C C . ASP B 1 153 ? 25.453 8.727 0.839 1 26.11 153 ASP B C 1
ATOM 2467 O O . ASP B 1 153 ? 25.438 8.266 1.981 1 26.11 153 ASP B O 1
ATOM 2471 N N . SER B 1 154 ? 26.5 8.203 0.049 1 24.09 154 SER B N 1
ATOM 2472 C CA . SER B 1 154 ? 27.906 8.375 0.41 1 24.09 154 SER B CA 1
ATOM 2473 C C . SER B 1 154 ? 28.109 9.633 1.255 1 24.09 154 SER B C 1
ATOM 2475 O O . SER B 1 154 ? 27.484 10.656 1.01 1 24.09 154 SER B O 1
#

Secondary structure (DSSP, 8-state):
------------------SSS-----GGG-EEEBTTS-EEEGGGGTTSEEEEEEE-SSSTTHHHHHHHHHHHHHHHGGGTEEEEEEE--TTTT---S-HHHHHHHHHHHH---S-BB-----SSTTS-HHHHHHHHHSTTT--B----------/------------------SSS-----GGG-EEEBTTS-EEEGGGGTTSEEEEEEE-SSSTTHHHHHHHHHHHHHHHGGGTEEEEEEE--TTTT---S-HHHHHHHHHHHH---S-BB-----SSTTS-HHHHHHHHHSTTT--B----------

Sequence (308 aa):
ICNATLAYFISIIFLAFSASEQKEDDFYSFKVVNIRGKLVSLDKYRGSVSLVVNVASECGYTDSHYKALQKLQRELGPYHFNVLAFPCNQFDQQEPNTNKEIETFARKTYQVTFPMFSKVAVKGTGAHPAFKYLTGEFNHLVADIHSFCREQDSICNATLAYFISIIFLAFSASEQKEDDFYSFKVVNIRGKLVSLDKYRGSVSLVVNVASECGYTDSHYKALQKLQRELGPYHFNVLAFPCNQFDQQEPNTNKEIETFARKTYQVTFPMFSKVAVKGTGAHPAFKYLTGEFNHLVADIHSFCREQDS

InterPro domains:
  IPR000889 Glutathione peroxidase [PF00255] (27-134)
  IPR000889 Glutathione peroxidase [PIRSF000303] (9-136)
  IPR000889 Glutathione peroxidase [PR01011] (45-62)
  IPR000889 Glutathione peroxidase [PR01011] (81-97)
  IPR000889 Glutathione peroxidase [PS51355] (17-154)
  IPR000889 Glutathione peroxidase [PTHR11592] (20-137)
  IPR000889 Glutathione peroxidase [cd00340] (26-137)
  IPR029759 Glutathione peroxidase active site [PS00460] (47-62)
  IPR029760 Glutathione peroxidase conserved site [PS00763] (84-91)
  IPR036249 Thioredoxin-like superfamily [SSF52833] (27-145)

Nearest PDB structures (foldseek):
  2p31-assembly2_B  TM=9.996E-01  e=1.298E-18  Homo sapiens
  3kij-assembly3_C  TM=9.514E-01  e=9.342E-15  Homo sapiens
  3cyn-assembly1_A  TM=9.278E-01  e=5.244E-14  Homo sapiens
  2wgr-assembly1_A  TM=9.911E-01  e=5.232E-13  Schistosoma mansoni
  2v1m-assembly1_A  TM=9.921E-01  e=7.202E-13  Schistosoma mansoni

Radius of gyration: 18.93 Å; Cα contacts (8 Å, |Δi|>4): 616; chains: 2; bounding box: 58×51×57 Å

Organism: Varanus komodoensis (NCBI:txid61221)

pLDDT: mean 76.9, std 26.69, range [18.56, 98.88]

Foldseek 3Di:
DQPQLFQWQFQFWAQDPDPPPPPPDTLQQDWAAFLVGRIDGSVVLRPATETETEAADQDPCRVVVLQVQQVCCVVCVVVSYAYEYEYELPGSRRHVDGSVVVVCSSCVVRVRDGTGGGHAALDDPRGDVSSVNRCVVVVPVRDRPDDPPDDPPD/DCPQLFQWQFQFWAQDPDPPDPPPDTLQQDWAAFLVGRIDGSVVLRPATEGETEAADQDPCRVVVLLVQQVCCVVCVVVSYAYEYEYELPGVRRHVDGSVVVVCSSCVVRVHDGTGGGHAALDDPRGDVSSVNRCVVVVPVRDRPDDPPDDPPD

Solvent-accessible surface area (backbone atoms only — not comparable to full-atom values): 16884 Å² total; per-residue (Å²): 132,86,80,64,66,65,67,17,40,34,48,73,49,48,60,74,87,76,79,95,60,83,68,73,76,48,61,39,69,35,72,47,43,29,37,85,69,48,80,39,64,38,48,80,51,56,75,28,46,34,44,28,32,48,41,41,81,62,42,99,53,29,67,59,49,54,53,44,51,39,50,46,35,66,32,27,33,88,56,48,36,40,45,41,37,30,32,30,39,86,51,80,55,22,30,82,67,51,45,66,55,49,49,49,51,44,34,70,74,65,61,51,79,60,57,53,30,32,68,45,48,62,60,75,92,74,23,41,67,55,37,51,50,41,49,67,76,34,37,48,47,24,12,15,44,31,43,69,62,69,77,75,72,128,132,84,80,72,74,64,69,18,40,34,47,72,54,47,64,74,86,77,79,96,59,82,70,73,76,51,64,40,69,35,72,48,43,31,37,87,68,46,81,40,62,38,49,81,52,57,76,31,45,35,44,29,34,54,41,40,81,62,40,97,52,30,69,56,48,52,53,45,50,38,48,47,32,66,34,27,34,88,57,47,36,38,45,40,37,30,30,31,39,86,60,83,56,22,32,80,66,52,46,67,55,48,49,51,50,45,36,72,74,64,60,50,79,59,57,53,31,32,69,45,48,63,62,76,92,72,24,41,67,57,37,51,51,42,50,67,76,34,37,47,45,22,11,13,44,32,41,71,61,68,80,72,74,128